Protein AF-A0A924FAF4-F1 (afdb_monomer_lite)

Foldseek 3Di:
DVVLVVQCVPFNDLQSCQLAVLFPVNVVVLVVVLVVLVVCCVVVVCVDPVNVVVNVVSVVSNVVSVVVVCCNPPNFDFDDDADVPGDDPDTGGPWDWDWDWDDDPPDIDTDDTHTDRADAPPGDPVRNVSDDWDKDWDQDPNWIKIKTFPGKAALKDKDWDFDPPFFFWFWKWKQDPNDTHIDIAGAQGWDADPNAIEHEVHDDPRHFYWYCPVVFTWTFALAKWKKAQVVVRDIDIDDNPRDIDGDDANIWIDGPRITMGRNDGTGGGDMDMHYDDCPPSVPHDMKIWMWMDIPVDIDIDMDD

Structure (mmCIF, N/CA/C/O backbone):
data_AF-A0A924FAF4-F1
#
_entry.id   AF-A0A924FAF4-F1
#
loop_
_atom_site.group_PDB
_atom_site.id
_atom_site.type_symbol
_atom_site.label_atom_id
_atom_site.label_alt_id
_atom_site.label_comp_id
_atom_site.label_asym_id
_atom_site.label_entity_id
_atom_site.label_seq_id
_atom_site.pdbx_PDB_ins_code
_atom_site.Cartn_x
_atom_site.Cartn_y
_atom_site.Cartn_z
_atom_site.occupancy
_atom_site.B_iso_or_equiv
_atom_site.auth_seq_id
_atom_site.auth_comp_id
_atom_site.auth_asym_id
_atom_site.auth_atom_id
_atom_site.pdbx_PDB_model_num
ATOM 1 N N . MET A 1 1 ? -3.904 6.546 26.033 1.00 77.44 1 MET A N 1
ATOM 2 C CA . MET A 1 1 ? -4.525 7.530 25.119 1.00 77.44 1 MET A CA 1
ATOM 3 C C . MET A 1 1 ? -3.486 8.430 24.466 1.00 77.44 1 MET A C 1
ATOM 5 O O . MET A 1 1 ? -3.345 8.305 23.265 1.00 77.44 1 MET A O 1
ATOM 9 N N . ALA A 1 2 ? -2.690 9.218 25.207 1.00 85.56 2 ALA A N 1
ATOM 10 C CA . ALA A 1 2 ? -1.663 10.095 24.610 1.00 85.56 2 ALA A CA 1
ATOM 11 C C . ALA A 1 2 ? -0.716 9.378 23.624 1.00 85.56 2 ALA A C 1
ATOM 13 O O . ALA A 1 2 ? -0.524 9.839 22.507 1.00 85.56 2 ALA A O 1
ATOM 14 N N . MET A 1 3 ? -0.203 8.198 23.994 1.00 86.88 3 MET A N 1
ATOM 15 C CA . MET A 1 3 ? 0.633 7.375 23.106 1.00 86.88 3 MET A CA 1
ATOM 16 C C . MET A 1 3 ? -0.057 7.029 21.775 1.00 86.88 3 MET A C 1
ATOM 18 O O . MET A 1 3 ? 0.598 7.021 20.742 1.00 86.88 3 MET A O 1
ATOM 22 N N . ALA A 1 4 ? -1.370 6.779 21.781 1.00 88.38 4 ALA A N 1
ATOM 23 C CA . ALA A 1 4 ? -2.107 6.443 20.566 1.00 88.38 4 ALA A CA 1
ATOM 24 C C . ALA A 1 4 ? -2.185 7.623 19.596 1.00 88.38 4 ALA A C 1
ATOM 26 O O . ALA A 1 4 ? -1.993 7.434 18.403 1.00 88.38 4 ALA A O 1
ATOM 27 N N . THR A 1 5 ? -2.363 8.835 20.123 1.00 90.88 5 THR A N 1
ATOM 28 C CA . THR A 1 5 ? -2.376 10.071 19.335 1.00 90.88 5 THR A CA 1
ATOM 29 C C . THR A 1 5 ? -1.027 10.338 18.669 1.00 90.88 5 THR A C 1
ATOM 31 O O . THR A 1 5 ? -0.993 10.708 17.501 1.00 90.88 5 THR A O 1
ATOM 34 N N . PHE A 1 6 ? 0.091 10.098 19.365 1.00 91.94 6 PHE A N 1
ATOM 35 C CA . PHE A 1 6 ? 1.420 10.202 18.748 1.00 91.94 6 PHE A CA 1
ATOM 36 C C . PHE A 1 6 ? 1.615 9.159 17.644 1.00 91.94 6 PHE A C 1
ATOM 38 O O . PHE A 1 6 ? 2.058 9.492 16.550 1.00 91.94 6 PHE A O 1
ATOM 45 N N . VAL A 1 7 ? 1.222 7.905 17.892 1.00 91.56 7 VAL A N 1
ATOM 46 C CA . VAL A 1 7 ? 1.317 6.844 16.878 1.00 91.56 7 VAL A CA 1
ATOM 47 C C . VAL A 1 7 ? 0.446 7.153 15.659 1.00 91.56 7 VAL A C 1
ATOM 49 O O . VAL A 1 7 ? 0.875 6.932 14.532 1.00 91.56 7 VAL A O 1
ATOM 52 N N . GLU A 1 8 ? -0.750 7.696 15.856 1.00 90.88 8 GLU A N 1
ATOM 53 C CA . GLU A 1 8 ? -1.618 8.138 14.766 1.00 90.88 8 GLU A CA 1
ATOM 54 C C . GLU A 1 8 ? -1.004 9.299 13.977 1.00 90.88 8 GLU A C 1
ATOM 56 O O . GLU A 1 8 ? -0.965 9.258 12.745 1.00 90.88 8 GLU A O 1
ATOM 61 N N . ASN A 1 9 ? -0.473 10.308 14.669 1.00 89.94 9 ASN A N 1
ATOM 62 C CA . ASN A 1 9 ? 0.167 11.449 14.028 1.00 89.94 9 ASN A CA 1
ATOM 63 C C . ASN A 1 9 ? 1.377 11.032 13.184 1.00 89.94 9 ASN A C 1
ATOM 65 O O . ASN A 1 9 ? 1.552 11.535 12.075 1.00 89.94 9 ASN A O 1
ATOM 69 N N . ASP A 1 10 ? 2.178 10.085 13.668 1.00 87.94 10 ASP A N 1
ATOM 70 C CA . ASP A 1 10 ? 3.431 9.700 13.022 1.00 87.94 10 ASP A CA 1
ATOM 71 C C . ASP A 1 10 ? 3.194 8.637 11.938 1.00 87.94 10 ASP A C 1
ATOM 73 O O . ASP A 1 10 ? 3.598 8.820 10.791 1.00 87.94 10 ASP A O 1
ATOM 77 N N . TYR A 1 11 ? 2.412 7.595 12.231 1.00 87.62 11 TYR A N 1
ATOM 78 C CA . TYR A 1 11 ? 2.249 6.410 11.370 1.00 87.62 11 TYR A CA 1
ATOM 79 C C . TYR A 1 11 ? 0.875 6.310 10.691 1.00 87.62 11 TYR A C 1
ATOM 81 O O . TYR A 1 11 ? 0.668 5.470 9.818 1.00 87.62 11 TYR A O 1
ATOM 89 N N . GLY A 1 12 ? -0.062 7.185 11.050 1.00 87.12 12 GLY A N 1
ATOM 90 C CA . GLY A 1 12 ? -1.405 7.239 10.480 1.00 87.12 12 GLY A CA 1
ATOM 91 C C . GLY A 1 12 ? -2.453 6.466 11.281 1.00 87.12 12 GLY A C 1
ATOM 92 O O . GLY A 1 12 ? -2.162 5.549 12.056 1.00 87.12 12 GLY A O 1
ATOM 93 N N . THR A 1 13 ? -3.712 6.831 11.048 1.00 88.12 13 THR A N 1
ATOM 94 C CA . THR A 1 13 ? -4.887 6.253 11.711 1.00 88.12 13 THR A CA 1
ATOM 95 C C . THR A 1 13 ? -4.995 4.729 11.553 1.00 88.12 13 THR A C 1
ATOM 97 O O . THR A 1 13 ? -5.252 4.068 12.563 1.00 88.12 13 THR A O 1
ATOM 100 N N . PRO A 1 14 ? -4.740 4.114 10.374 1.00 88.19 14 PRO A N 1
ATOM 101 C CA . PRO A 1 14 ? -4.810 2.654 10.239 1.00 88.19 14 PRO A CA 1
ATOM 102 C C . PRO A 1 14 ? -3.818 1.919 11.151 1.00 88.19 14 PRO A C 1
ATOM 104 O O . PRO A 1 14 ? -4.164 0.906 11.765 1.00 88.19 14 PRO A O 1
ATOM 107 N N . VAL A 1 15 ? -2.605 2.460 11.306 1.00 90.06 15 VAL A N 1
ATOM 108 C CA . VAL A 1 15 ? -1.562 1.875 12.159 1.00 90.06 15 VAL A CA 1
ATOM 109 C C . VAL A 1 15 ? -1.945 1.975 13.635 1.00 90.06 15 VAL A C 1
ATOM 111 O O . VAL A 1 15 ? -1.870 0.978 14.355 1.00 90.06 15 VAL A O 1
ATOM 114 N N . ALA A 1 16 ? -2.418 3.140 14.087 1.00 91.00 16 ALA A N 1
ATOM 115 C CA . ALA A 1 16 ? -2.879 3.322 15.465 1.00 91.00 16 ALA A CA 1
ATOM 116 C C . ALA A 1 16 ? -4.084 2.423 15.798 1.00 91.00 16 ALA A C 1
ATOM 118 O O . ALA A 1 16 ? -4.104 1.779 16.853 1.00 91.00 16 ALA A O 1
ATOM 119 N N . LYS A 1 17 ? -5.053 2.305 14.876 1.00 89.19 17 LYS A N 1
ATOM 120 C CA . LYS A 1 17 ? -6.175 1.359 14.992 1.00 89.19 17 LYS A CA 1
ATOM 121 C C . LYS A 1 17 ? -5.679 -0.071 15.169 1.00 89.19 17 LYS A C 1
ATOM 123 O O . LYS A 1 17 ? -6.089 -0.738 16.115 1.00 89.19 17 LYS A O 1
ATOM 128 N N . ALA A 1 18 ? -4.776 -0.537 14.313 1.00 89.56 18 ALA A N 1
ATOM 129 C CA . ALA A 1 18 ? -4.341 -1.928 14.338 1.00 89.56 18 ALA A CA 1
ATOM 130 C C . ALA A 1 18 ? -3.438 -2.288 15.534 1.00 89.56 18 ALA A C 1
ATOM 132 O O . ALA A 1 18 ? -3.554 -3.400 16.047 1.00 89.56 18 ALA A O 1
ATOM 133 N N . LEU A 1 19 ? -2.552 -1.381 15.969 1.00 91.69 19 LEU A N 1
ATOM 134 C CA . LEU A 1 19 ? -1.542 -1.653 17.007 1.00 91.69 19 LEU A CA 1
ATOM 135 C C . LEU A 1 19 ? -1.967 -1.274 18.430 1.00 91.69 19 LEU A C 1
ATOM 137 O O . LEU A 1 19 ? -1.309 -1.678 19.392 1.00 91.69 19 LEU A O 1
ATOM 141 N N . ILE A 1 20 ? -3.019 -0.468 18.578 1.00 91.25 20 ILE A N 1
ATOM 142 C CA . ILE A 1 20 ? -3.487 -0.004 19.885 1.00 91.25 20 ILE A CA 1
ATOM 143 C C . ILE A 1 20 ? -4.966 -0.320 20.049 1.00 91.25 20 ILE A C 1
ATOM 145 O O . ILE A 1 20 ? -5.316 -1.180 20.856 1.00 91.25 20 ILE A O 1
ATOM 149 N N . TYR A 1 21 ? -5.836 0.332 19.276 1.00 88.62 21 TYR A N 1
ATOM 150 C CA . TYR A 1 21 ? -7.276 0.277 19.533 1.00 88.62 21 TYR A CA 1
ATOM 151 C C . TYR A 1 21 ? -7.859 -1.131 19.346 1.00 88.62 21 TYR A C 1
ATOM 153 O O . TYR A 1 21 ? -8.653 -1.569 20.175 1.00 88.62 21 TYR A O 1
ATOM 161 N N . ASN A 1 22 ? -7.397 -1.883 18.344 1.00 88.69 22 ASN A N 1
ATOM 162 C CA . ASN A 1 22 ? -7.870 -3.237 18.023 1.00 88.69 22 ASN A CA 1
ATOM 163 C C . ASN A 1 22 ? -7.015 -4.357 18.640 1.00 88.69 22 ASN A C 1
ATOM 165 O O . ASN A 1 22 ? -7.176 -5.534 18.297 1.00 88.69 22 ASN A O 1
ATOM 169 N N . CYS A 1 23 ? -6.097 -4.025 19.550 1.00 90.50 23 CYS A N 1
ATOM 170 C CA . CYS A 1 23 ? -5.311 -5.026 20.258 1.00 90.50 23 CYS A CA 1
ATOM 171 C C . CYS A 1 23 ? -6.068 -5.614 21.455 1.00 90.50 23 CYS A C 1
ATOM 173 O O . CYS A 1 23 ? -6.940 -4.979 22.054 1.00 90.50 23 CYS A O 1
ATOM 175 N N . TRP A 1 24 ? -5.701 -6.844 21.820 1.00 90.56 24 TRP A N 1
ATOM 176 C CA . TRP A 1 24 ? -6.287 -7.576 22.948 1.00 90.56 24 TRP A CA 1
ATOM 177 C C . TRP A 1 24 ? -5.941 -6.934 24.300 1.00 90.56 24 TRP A C 1
ATOM 179 O O . TRP A 1 24 ? -6.749 -6.939 25.222 1.00 90.56 24 TRP A O 1
ATOM 189 N N . TRP A 1 25 ? -4.748 -6.343 24.431 1.00 91.19 25 TRP A N 1
ATOM 190 C CA . TRP A 1 25 ? -4.314 -5.724 25.686 1.00 91.19 25 TRP A CA 1
ATOM 191 C C . TRP A 1 25 ? -5.121 -4.458 25.990 1.00 91.19 25 TRP A C 1
ATOM 193 O O . TRP A 1 25 ? -5.422 -4.178 27.147 1.00 91.19 25 TRP A O 1
ATOM 203 N N . PHE A 1 26 ? -5.496 -3.698 24.958 1.00 91.12 26 PHE A N 1
ATOM 204 C CA . PHE A 1 26 ? -6.294 -2.485 25.123 1.00 91.12 26 PHE A CA 1
ATOM 205 C C . PHE A 1 26 ? -7.697 -2.840 25.607 1.00 91.12 26 PHE A C 1
ATOM 207 O O . PHE A 1 26 ? -8.231 -2.218 26.520 1.00 91.12 26 PHE A O 1
ATOM 214 N N . GLU A 1 27 ? -8.255 -3.912 25.055 1.00 91.25 27 GLU A N 1
ATOM 215 C CA . GLU A 1 27 ? -9.505 -4.495 25.522 1.00 91.25 27 GLU A CA 1
ATOM 216 C C . GLU A 1 27 ? -9.409 -5.014 26.958 1.00 91.25 27 GLU A C 1
ATOM 218 O O . GLU A 1 27 ? -10.312 -4.755 27.747 1.00 91.25 27 GLU A O 1
ATOM 223 N N . LEU A 1 28 ? -8.301 -5.656 27.338 1.00 93.56 28 LEU A N 1
ATOM 224 C CA . LEU A 1 28 ? -8.071 -6.064 28.724 1.00 93.56 28 LEU A CA 1
ATOM 225 C C . LEU A 1 28 ? -8.071 -4.857 29.676 1.00 93.56 28 LEU A C 1
ATOM 227 O O . LEU A 1 28 ? -8.690 -4.917 30.736 1.00 93.56 28 LEU A O 1
ATOM 231 N N . VAL A 1 29 ? -7.424 -3.748 29.301 1.00 93.25 29 VAL A N 1
ATOM 232 C CA . VAL A 1 29 ? -7.449 -2.503 30.090 1.00 93.25 29 VAL A CA 1
ATOM 233 C C . VAL A 1 29 ? -8.879 -1.982 30.239 1.00 93.25 29 VAL A C 1
ATOM 235 O O . VAL A 1 29 ? -9.283 -1.624 31.347 1.00 93.25 29 VAL A O 1
ATOM 238 N N . MET A 1 30 ? -9.663 -1.983 29.158 1.00 92.50 30 MET A N 1
ATOM 239 C CA . MET A 1 30 ? -11.068 -1.569 29.202 1.00 92.50 30 MET A CA 1
ATOM 240 C C . MET A 1 30 ? -11.916 -2.496 30.076 1.00 92.50 30 MET A C 1
ATOM 242 O O . MET A 1 30 ? -12.715 -2.020 30.879 1.00 92.50 30 MET A O 1
ATOM 246 N N . LEU A 1 31 ? -11.701 -3.809 29.995 1.00 94.25 31 LEU A N 1
ATOM 247 C CA . LEU A 1 31 ? -12.385 -4.789 30.832 1.00 94.25 31 LEU A CA 1
ATOM 248 C C . LEU A 1 31 ? -12.068 -4.572 32.317 1.00 94.25 31 LEU A C 1
ATOM 250 O O . LEU A 1 31 ? -12.979 -4.526 33.141 1.00 94.25 31 LEU A O 1
ATOM 254 N N . ILE A 1 32 ? -10.792 -4.378 32.666 1.00 95.81 32 ILE A N 1
ATOM 255 C CA . ILE A 1 32 ? -10.373 -4.074 34.041 1.00 95.81 32 ILE A CA 1
ATOM 256 C C . ILE A 1 32 ? -11.034 -2.781 34.532 1.00 95.81 32 ILE A C 1
ATOM 258 O O . ILE A 1 32 ? -11.497 -2.722 35.673 1.00 95.81 32 ILE A O 1
ATOM 262 N N . LEU A 1 33 ? -11.122 -1.757 33.681 1.00 94.50 33 LEU A N 1
ATOM 263 C CA . LEU A 1 33 ? -11.775 -0.493 34.013 1.00 94.50 33 LEU A CA 1
ATOM 264 C C . LEU A 1 33 ? -13.279 -0.677 34.282 1.00 94.50 33 LEU A C 1
ATOM 266 O O . LEU A 1 33 ? -13.782 -0.170 35.285 1.00 94.50 33 LEU A O 1
ATOM 270 N N . VAL A 1 34 ? -13.984 -1.455 33.453 1.00 95.06 34 VAL A N 1
ATOM 271 C CA . VAL A 1 34 ? -15.399 -1.811 33.675 1.00 95.06 34 VAL A CA 1
ATOM 272 C C . VAL A 1 34 ? -15.572 -2.559 34.996 1.00 95.06 34 VAL A C 1
ATOM 274 O O . VAL A 1 34 ? -16.437 -2.199 35.796 1.00 95.06 34 VAL A O 1
ATOM 277 N N . LEU A 1 35 ? -14.721 -3.549 35.278 1.00 95.75 35 LEU A N 1
ATOM 278 C CA . LEU A 1 35 ? -14.743 -4.278 36.549 1.00 95.75 35 LEU A CA 1
ATOM 279 C C . LEU A 1 35 ? -14.492 -3.349 37.745 1.00 95.75 35 LEU A C 1
ATOM 281 O O . LEU A 1 35 ? -15.124 -3.511 38.790 1.00 95.75 35 LEU A O 1
ATOM 285 N N . ASN A 1 36 ? -13.626 -2.344 37.594 1.00 95.00 36 ASN A N 1
ATOM 286 C CA . ASN A 1 36 ? -13.386 -1.339 38.626 1.00 95.00 36 ASN A CA 1
ATOM 287 C C . ASN A 1 36 ? -14.638 -0.488 38.883 1.00 95.00 36 ASN A C 1
ATOM 289 O O . ASN A 1 36 ? -15.027 -0.313 40.037 1.00 95.00 36 ASN A O 1
ATOM 293 N N . PHE A 1 37 ? -15.326 -0.033 37.830 1.00 94.19 37 PHE A N 1
ATOM 294 C CA . PHE A 1 37 ? -16.590 0.695 37.968 1.00 94.19 37 PHE A CA 1
ATOM 295 C C . PHE A 1 37 ? -17.666 -0.144 38.665 1.00 94.19 37 PHE A C 1
ATOM 297 O O . PHE A 1 37 ? -18.301 0.343 39.602 1.00 94.19 37 PHE A O 1
ATOM 304 N N . VAL A 1 38 ? -17.823 -1.414 38.280 1.00 95.06 38 VAL A N 1
ATOM 305 C CA . VAL A 1 38 ? -18.764 -2.342 38.930 1.00 95.06 38 VAL A CA 1
ATOM 306 C C . VAL A 1 38 ? -18.401 -2.552 40.406 1.00 95.06 38 VAL A C 1
ATOM 308 O O . VAL A 1 38 ? -19.261 -2.456 41.284 1.00 95.06 38 VAL A O 1
ATOM 311 N N . GLY A 1 39 ? -17.120 -2.773 40.708 1.00 94.62 39 GLY A N 1
ATOM 312 C CA . GLY A 1 39 ? -16.628 -2.918 42.078 1.00 94.62 39 GLY A CA 1
ATOM 313 C C . GLY A 1 39 ? -16.857 -1.667 42.932 1.00 94.62 39 GLY A C 1
ATOM 314 O O . GLY A 1 39 ? -17.282 -1.774 44.086 1.00 94.62 39 GLY A O 1
ATOM 315 N N . ASN A 1 40 ? -16.651 -0.477 42.361 1.00 94.06 40 ASN A N 1
ATOM 316 C CA . ASN A 1 40 ? -16.838 0.804 43.043 1.00 94.06 40 ASN A CA 1
ATOM 317 C C . ASN A 1 40 ? -18.298 1.057 43.427 1.00 94.06 40 ASN A C 1
ATOM 319 O O . ASN A 1 40 ? -18.546 1.578 44.518 1.00 94.06 40 ASN A O 1
ATOM 323 N N . ILE A 1 41 ? -19.264 0.618 42.608 1.00 94.31 41 ILE A N 1
ATOM 324 C CA . ILE A 1 41 ? -20.694 0.705 42.947 1.00 94.31 41 ILE A CA 1
ATOM 325 C C . ILE A 1 41 ? -20.971 0.012 44.285 1.00 94.31 41 ILE A C 1
ATOM 327 O O . ILE A 1 41 ? -21.612 0.600 45.164 1.00 94.31 41 ILE A O 1
ATOM 331 N N . LYS A 1 42 ? -20.443 -1.207 44.467 1.00 92.56 42 LYS A N 1
ATOM 332 C CA . LYS A 1 42 ? -20.603 -1.975 45.708 1.00 92.56 42 LYS A CA 1
ATOM 333 C C . LYS A 1 42 ? -19.772 -1.391 46.853 1.00 92.56 42 LYS A C 1
ATOM 335 O O . LYS A 1 42 ? -20.316 -1.158 47.931 1.00 92.56 42 LYS A O 1
ATOM 340 N N . ARG A 1 43 ? -18.479 -1.124 46.633 1.00 93.50 43 ARG A N 1
ATOM 341 C CA . ARG A 1 43 ? -17.539 -0.660 47.674 1.00 93.50 43 ARG A CA 1
ATOM 342 C C . ARG A 1 43 ? -17.968 0.662 48.310 1.00 93.50 43 ARG A C 1
ATOM 344 O O . ARG A 1 43 ? -17.891 0.801 49.526 1.00 93.50 43 ARG A O 1
ATOM 351 N N . TYR A 1 44 ? -18.436 1.614 47.503 1.00 93.50 44 TYR A N 1
ATOM 352 C CA . TYR A 1 44 ? -18.826 2.949 47.969 1.00 93.50 44 TYR A CA 1
ATOM 353 C C . TYR A 1 44 ? -20.336 3.106 48.198 1.00 93.50 44 TYR A C 1
ATOM 355 O O . TYR A 1 44 ? -20.798 4.215 48.498 1.00 93.50 44 TYR A O 1
ATOM 363 N N . GLN A 1 45 ? -21.093 2.005 48.085 1.00 90.94 45 GLN A N 1
ATOM 364 C CA . GLN A 1 45 ? -22.544 1.950 48.276 1.00 90.94 45 GLN A CA 1
ATOM 365 C C . GLN A 1 45 ? -23.262 3.044 47.470 1.00 90.94 45 GLN A C 1
ATOM 367 O O . GLN A 1 45 ? -24.033 3.844 48.005 1.00 90.94 45 GLN A O 1
ATOM 372 N N . LEU A 1 46 ? -22.964 3.119 46.169 1.00 92.00 46 LEU A N 1
ATOM 373 C CA . LEU A 1 46 ? -23.488 4.174 45.290 1.00 92.00 46 LEU A CA 1
ATOM 374 C C . LEU A 1 46 ? -25.004 4.060 45.053 1.00 92.00 46 LEU A C 1
ATOM 376 O O . LEU A 1 46 ? -25.623 5.004 44.576 1.00 92.00 46 LEU A O 1
ATOM 380 N N . THR A 1 47 ? -25.623 2.946 45.447 1.00 92.19 47 THR A N 1
ATOM 381 C CA . THR A 1 47 ? -27.076 2.718 45.389 1.00 92.19 47 THR A CA 1
ATOM 382 C C . THR A 1 47 ? -27.879 3.568 46.380 1.00 92.19 47 THR A C 1
ATOM 384 O O . THR A 1 47 ? -29.103 3.657 46.270 1.00 92.19 47 THR A O 1
ATOM 387 N N . GLN A 1 48 ? -27.221 4.230 47.337 1.00 91.50 48 GLN A N 1
ATOM 388 C CA . GLN A 1 48 ? -27.876 5.159 48.257 1.00 91.50 48 GLN A CA 1
ATOM 389 C C . GLN A 1 48 ? -28.479 6.354 47.501 1.00 91.50 48 GLN A C 1
ATOM 391 O O . GLN A 1 48 ? -27.810 6.972 46.674 1.00 91.50 48 GLN A O 1
ATOM 396 N N . ARG A 1 49 ? -29.713 6.762 47.847 1.00 89.75 49 ARG A N 1
ATOM 397 C CA . ARG A 1 49 ? -30.428 7.876 47.180 1.00 89.75 49 ARG A CA 1
ATOM 398 C C . ARG A 1 49 ? -29.615 9.171 47.078 1.00 89.75 49 ARG A C 1
ATOM 400 O O . ARG A 1 49 ? -29.652 9.841 46.056 1.00 89.75 49 ARG A O 1
ATOM 407 N N . LYS A 1 50 ? -28.822 9.488 48.106 1.00 94.44 50 LYS A N 1
ATOM 408 C CA . LYS A 1 50 ? -27.967 10.689 48.146 1.00 94.44 50 LYS A CA 1
ATOM 409 C C . LYS A 1 50 ? -26.832 10.677 47.106 1.00 94.44 50 LYS A C 1
ATOM 411 O O . LYS A 1 50 ? -26.242 11.718 46.855 1.00 94.44 50 LYS A O 1
ATOM 416 N N . LYS A 1 51 ? -26.509 9.516 46.523 1.00 93.69 51 LYS A N 1
ATOM 417 C CA . LYS A 1 51 ? -25.401 9.305 45.573 1.00 93.69 51 LYS A CA 1
ATOM 418 C C . LYS A 1 51 ? -25.876 8.918 44.170 1.00 93.69 51 LYS A C 1
ATOM 420 O O . LYS A 1 51 ? -25.059 8.526 43.342 1.00 93.69 51 LYS A O 1
ATOM 425 N N . TRP A 1 52 ? -27.169 9.061 43.880 1.00 93.75 52 TRP A N 1
ATOM 426 C CA . TRP A 1 52 ? -27.739 8.756 42.565 1.00 93.75 52 TRP A CA 1
ATOM 427 C C . TRP A 1 52 ? -27.008 9.415 41.391 1.00 93.75 52 TRP A C 1
ATOM 429 O O . TRP A 1 52 ? -26.729 8.699 40.432 1.00 93.75 52 TRP A O 1
ATOM 439 N N . PRO A 1 53 ? -26.611 10.703 41.453 1.00 94.94 53 PRO A N 1
ATOM 440 C CA . PRO A 1 53 ? -25.837 11.298 40.367 1.00 94.94 53 PRO A CA 1
ATOM 441 C C . PRO A 1 53 ? -24.545 10.520 40.068 1.00 94.94 53 PRO A C 1
ATOM 443 O O . PRO A 1 53 ? -24.259 10.212 38.916 1.00 94.94 53 PRO A O 1
ATOM 446 N N . LEU A 1 54 ? -23.803 10.108 41.105 1.00 94.38 54 LEU A N 1
ATOM 447 C CA . LEU A 1 54 ? -22.574 9.317 40.954 1.00 94.38 54 LEU A CA 1
ATOM 448 C C . LEU A 1 54 ? -22.848 7.919 40.386 1.00 94.38 54 LEU A C 1
ATOM 450 O O . LEU A 1 54 ? -22.071 7.436 39.562 1.00 94.38 54 LEU A O 1
ATOM 454 N N . LEU A 1 55 ? -23.941 7.278 40.814 1.00 95.44 55 LEU A N 1
ATOM 455 C CA . LEU A 1 55 ? -24.367 5.980 40.288 1.00 95.44 55 LEU A CA 1
ATOM 456 C C . LEU A 1 55 ? -24.680 6.061 38.792 1.00 95.44 55 LEU A C 1
ATOM 458 O O . LEU A 1 55 ? -24.214 5.216 38.033 1.00 95.44 55 LEU A O 1
ATOM 462 N N . VAL A 1 56 ? -25.423 7.089 38.371 1.00 95.94 56 VAL A N 1
ATOM 463 C CA . VAL A 1 56 ? -25.776 7.309 36.962 1.00 95.94 56 VAL A CA 1
ATOM 464 C C . VAL A 1 56 ? -24.520 7.456 36.106 1.00 95.94 56 VAL A C 1
ATOM 466 O O . VAL A 1 56 ? -24.430 6.803 35.072 1.00 95.94 56 VAL A O 1
ATOM 469 N N . PHE A 1 57 ? -23.513 8.215 36.554 1.00 94.75 57 PHE A N 1
ATOM 470 C CA . PHE A 1 57 ? -22.240 8.319 35.827 1.00 94.75 57 PHE A CA 1
ATOM 471 C C . PHE A 1 57 ? -21.530 6.968 35.673 1.00 94.75 57 PHE A C 1
ATOM 473 O O . PHE A 1 57 ? -21.062 6.644 34.585 1.00 94.75 57 PHE A O 1
ATOM 480 N N . HIS A 1 58 ? -21.475 6.153 36.730 1.00 95.06 58 HIS A N 1
ATOM 481 C CA . HIS A 1 58 ? -20.845 4.830 36.652 1.00 95.06 58 HIS A CA 1
ATOM 482 C C . HIS A 1 58 ? -21.590 3.907 35.682 1.00 95.06 58 HIS A C 1
ATOM 484 O O . HIS A 1 58 ? -20.960 3.239 34.863 1.00 95.06 58 HIS A O 1
ATOM 490 N N . LEU A 1 59 ? -22.924 3.894 35.743 1.00 95.69 59 LEU A N 1
ATOM 491 C CA . LEU A 1 59 ? -23.750 3.117 34.820 1.00 95.69 59 LEU A CA 1
ATOM 492 C C . LEU A 1 59 ? -23.593 3.602 33.376 1.00 95.69 59 LEU A C 1
ATOM 494 O O . LEU A 1 59 ? -23.476 2.772 32.480 1.00 95.69 59 LEU A O 1
ATOM 498 N N . ALA A 1 60 ? -23.514 4.916 33.149 1.00 96.38 60 ALA A N 1
ATOM 499 C CA . ALA A 1 60 ? -23.272 5.483 31.826 1.00 96.38 60 ALA A CA 1
ATOM 500 C C . ALA A 1 60 ? -21.933 5.006 31.248 1.00 96.38 60 ALA A C 1
ATOM 502 O O . ALA A 1 60 ? -21.903 4.548 30.110 1.00 96.38 60 ALA A O 1
ATOM 503 N N . PHE A 1 61 ? -20.845 5.024 32.028 1.00 94.12 61 PHE A N 1
ATOM 504 C CA . PHE A 1 61 ? -19.561 4.488 31.566 1.00 94.12 61 PHE A CA 1
ATOM 505 C C . PHE A 1 61 ? -19.649 2.999 31.225 1.00 94.12 61 PHE A C 1
ATOM 507 O O . PHE A 1 61 ? -19.181 2.600 30.163 1.00 94.12 61 PHE A O 1
ATOM 514 N N . ILE A 1 62 ? -20.291 2.187 32.072 1.00 95.56 62 ILE A N 1
ATOM 515 C CA . ILE A 1 62 ? -20.487 0.754 31.800 1.00 95.56 62 ILE A CA 1
ATOM 516 C C . ILE A 1 62 ? -21.260 0.551 30.487 1.00 95.56 62 ILE A C 1
ATOM 518 O O . ILE A 1 62 ? -20.832 -0.240 29.649 1.00 95.56 62 ILE A O 1
ATOM 522 N N . ILE A 1 63 ? -22.352 1.291 30.273 1.00 96.25 63 ILE A N 1
ATOM 523 C CA . ILE A 1 63 ? -23.150 1.227 29.039 1.00 96.25 63 ILE A CA 1
ATOM 524 C C . ILE A 1 63 ? -22.316 1.646 27.822 1.00 96.25 63 ILE A C 1
ATOM 526 O O . ILE A 1 63 ? -22.351 0.960 26.804 1.00 96.25 63 ILE A O 1
ATOM 530 N N . ILE A 1 64 ? -21.530 2.723 27.926 1.00 95.06 64 ILE A N 1
ATOM 531 C CA . ILE A 1 64 ? -20.639 3.186 26.851 1.00 95.06 64 ILE A CA 1
ATOM 532 C C . ILE A 1 64 ? -19.617 2.101 26.485 1.00 95.06 64 ILE A C 1
ATOM 534 O O . ILE A 1 64 ? -19.407 1.841 25.302 1.00 95.06 64 ILE A O 1
ATOM 538 N N . PHE A 1 65 ? -19.014 1.424 27.469 1.00 93.38 65 PHE A N 1
ATOM 539 C CA . PHE A 1 65 ? -18.069 0.335 27.199 1.00 93.38 65 PHE A CA 1
ATOM 540 C C . PHE A 1 65 ? -18.733 -0.877 26.548 1.00 93.38 65 PHE A C 1
ATOM 542 O O . PHE A 1 65 ? -18.159 -1.449 25.624 1.00 93.38 65 PHE A O 1
ATOM 549 N N . ILE A 1 66 ? -19.940 -1.251 26.983 1.00 93.38 66 ILE A N 1
ATOM 550 C CA . ILE A 1 66 ? -20.710 -2.329 26.346 1.00 93.38 66 ILE A CA 1
ATOM 551 C C . ILE A 1 66 ? -21.045 -1.954 24.896 1.00 93.38 66 ILE A C 1
ATOM 553 O O . ILE A 1 66 ? -20.857 -2.771 23.998 1.00 93.38 66 ILE A O 1
ATOM 557 N N . GLY A 1 67 ? -21.466 -0.711 24.647 1.00 93.94 67 GLY A N 1
ATOM 558 C CA . GLY A 1 67 ? -21.694 -0.201 23.294 1.00 93.94 67 GLY A CA 1
ATOM 559 C C . GLY A 1 67 ? -20.439 -0.293 22.423 1.00 93.94 67 GLY A C 1
ATOM 560 O O . GLY A 1 67 ? -20.499 -0.832 21.322 1.00 93.94 67 GLY A O 1
ATOM 561 N N . GLY A 1 68 ? -19.287 0.140 22.946 1.00 91.62 68 GLY A N 1
ATOM 562 C CA . GLY A 1 68 ? -17.994 0.036 22.261 1.00 91.62 68 GLY A CA 1
ATOM 563 C C . GLY A 1 68 ? -17.535 -1.404 21.999 1.00 91.62 68 GLY A C 1
ATOM 564 O O . GLY A 1 68 ? -16.877 -1.678 20.997 1.00 91.62 68 GLY A O 1
ATOM 565 N N . TYR A 1 69 ? -17.889 -2.346 22.876 1.00 91.31 69 TYR A N 1
ATOM 566 C CA . TYR A 1 69 ? -17.638 -3.769 22.650 1.00 91.31 69 TYR A CA 1
ATOM 567 C C . TYR A 1 69 ? -18.474 -4.299 21.477 1.00 91.31 69 TYR A C 1
ATOM 569 O O . TYR A 1 69 ? -17.940 -4.959 20.587 1.00 91.31 69 TYR A O 1
ATOM 577 N N . ILE A 1 70 ? -19.767 -3.962 21.433 1.00 92.50 70 ILE A N 1
ATOM 578 C CA . ILE A 1 70 ? -20.664 -4.374 20.344 1.00 92.50 70 ILE A CA 1
ATOM 579 C C . ILE A 1 70 ? -20.178 -3.812 19.003 1.00 92.50 70 ILE A C 1
ATOM 581 O O . ILE A 1 70 ? -20.045 -4.574 18.044 1.00 92.50 70 ILE A O 1
ATOM 585 N N . THR A 1 71 ? -19.850 -2.518 18.933 1.00 90.94 71 THR A N 1
ATOM 586 C CA . THR A 1 71 ? -19.379 -1.897 17.684 1.00 90.94 71 THR A CA 1
ATOM 587 C C . THR A 1 71 ? -18.075 -2.508 17.175 1.00 90.94 71 THR A C 1
ATOM 589 O O . THR A 1 71 ? -17.880 -2.627 15.971 1.00 90.94 71 THR A O 1
ATOM 592 N N . ARG A 1 72 ? -17.191 -2.960 18.068 1.00 86.88 72 ARG A N 1
ATOM 593 C CA . ARG A 1 72 ? -15.922 -3.594 17.687 1.00 86.88 72 ARG A CA 1
ATOM 594 C C . ARG A 1 72 ? -16.085 -4.995 17.095 1.00 86.88 72 ARG A C 1
ATOM 596 O O . ARG A 1 72 ? -15.318 -5.359 16.205 1.00 86.88 72 ARG A O 1
ATOM 603 N N . TYR A 1 73 ? -17.003 -5.797 17.632 1.00 88.44 73 TYR A N 1
ATOM 604 C CA . TYR A 1 73 ? -17.099 -7.225 17.305 1.00 88.44 73 TYR A CA 1
ATOM 605 C C . TYR A 1 73 ? -18.210 -7.579 16.326 1.00 88.44 73 TYR A C 1
ATOM 607 O O . TYR A 1 73 ? -18.089 -8.573 15.614 1.00 88.44 73 TYR A O 1
ATOM 615 N N . VAL A 1 74 ? -19.289 -6.800 16.312 1.00 90.38 74 VAL A N 1
ATOM 616 C CA . VAL A 1 74 ? -20.498 -7.116 15.540 1.00 90.38 74 VAL A CA 1
ATOM 617 C C . VAL A 1 74 ? -20.703 -6.133 14.391 1.00 90.38 74 VAL A C 1
ATOM 619 O O . VAL A 1 74 ? -21.282 -6.499 13.372 1.00 90.38 74 VAL A O 1
ATOM 622 N N . SER A 1 75 ? -20.236 -4.891 14.526 1.00 87.94 75 SER A N 1
ATOM 623 C CA . SER A 1 75 ? -20.401 -3.874 13.486 1.00 87.94 75 SER A CA 1
ATOM 624 C C . SER A 1 75 ? -19.264 -3.881 12.460 1.00 87.94 75 SER A C 1
ATOM 626 O O . SER A 1 75 ? -18.232 -4.533 12.621 1.00 87.94 75 SER A O 1
ATOM 628 N N . PHE A 1 76 ? -19.471 -3.125 11.385 1.00 87.69 76 PHE A N 1
ATOM 629 C CA . PHE A 1 76 ? -18.462 -2.810 10.383 1.00 87.69 76 PHE A CA 1
ATOM 630 C C . PHE A 1 76 ? -18.337 -1.291 10.245 1.00 87.69 76 PHE A C 1
ATOM 632 O O . PHE A 1 76 ? -19.276 -0.548 10.530 1.00 87.69 76 PHE A O 1
ATOM 639 N N . GLU A 1 77 ? -17.159 -0.844 9.822 1.00 87.75 77 GLU A N 1
ATOM 640 C CA . GLU A 1 77 ? -16.864 0.562 9.550 1.00 87.75 77 GLU A CA 1
ATOM 641 C C . GLU A 1 77 ? -16.792 0.788 8.035 1.00 87.75 77 GLU A C 1
ATOM 643 O O . GLU A 1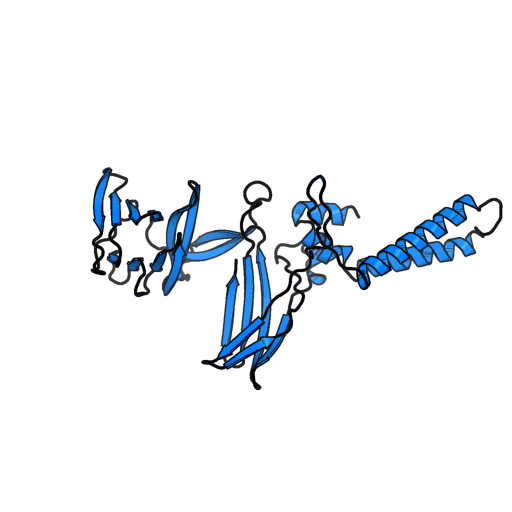 77 ? -16.442 -0.118 7.262 1.00 87.75 77 GLU A O 1
ATOM 648 N N . GLY A 1 78 ? -17.138 1.998 7.617 1.00 89.94 78 GLY A N 1
ATOM 649 C CA . GLY A 1 78 ? -17.124 2.404 6.225 1.00 89.94 78 GLY A CA 1
ATOM 650 C C . GLY A 1 78 ? -17.480 3.871 6.050 1.00 89.94 78 GLY A C 1
ATOM 651 O O . GLY A 1 78 ? -17.909 4.549 6.988 1.00 89.94 78 GLY A O 1
ATOM 652 N N . SER A 1 79 ? -17.340 4.342 4.820 1.00 90.50 79 SER A N 1
ATOM 653 C CA . SER A 1 79 ? -17.713 5.682 4.397 1.00 90.50 79 SER A CA 1
ATOM 654 C C . SER A 1 79 ? -18.924 5.638 3.467 1.00 90.50 79 SER A C 1
ATOM 656 O O . SER A 1 79 ? -19.060 4.766 2.609 1.00 90.50 79 SER A O 1
ATOM 658 N N . MET A 1 80 ? -19.827 6.597 3.655 1.00 91.94 80 MET A N 1
ATOM 659 C CA . MET A 1 80 ? -20.977 6.823 2.786 1.00 91.94 80 MET A CA 1
ATOM 660 C C . MET A 1 80 ? -20.850 8.224 2.202 1.00 91.94 80 MET A C 1
ATOM 662 O O . MET A 1 80 ? -20.850 9.209 2.940 1.00 91.94 80 MET A O 1
ATOM 666 N N . HIS A 1 81 ? -20.727 8.320 0.881 1.00 90.25 81 HIS A N 1
ATOM 667 C CA . HIS A 1 81 ? -20.767 9.604 0.195 1.00 90.25 81 HIS A CA 1
ATOM 668 C C . HIS A 1 81 ? -22.221 9.943 -0.146 1.00 90.25 81 HIS A C 1
ATOM 670 O O . HIS A 1 81 ? -22.884 9.177 -0.841 1.00 90.25 81 HIS A O 1
ATOM 676 N N . ILE A 1 82 ? -22.711 11.080 0.351 1.00 92.19 82 ILE A N 1
ATOM 677 C CA . ILE A 1 82 ? -24.070 11.574 0.098 1.00 92.19 82 ILE A CA 1
ATOM 678 C C . ILE A 1 82 ? -23.950 12.970 -0.507 1.00 92.19 82 ILE A C 1
ATOM 680 O O . ILE A 1 82 ? -23.279 13.833 0.060 1.00 92.19 82 ILE A O 1
ATOM 684 N N . ARG A 1 83 ? -24.585 13.188 -1.660 1.00 91.88 83 ARG A N 1
ATOM 685 C CA . ARG A 1 83 ? -24.661 14.511 -2.289 1.00 91.88 83 ARG A CA 1
ATOM 686 C C . ARG A 1 83 ? -25.804 15.324 -1.689 1.00 91.88 83 ARG A C 1
ATOM 688 O O . ARG A 1 83 ? -26.776 14.772 -1.180 1.00 91.88 83 ARG A O 1
ATOM 695 N N . GLU A 1 84 ? -25.693 16.646 -1.757 1.00 92.69 84 GLU A N 1
ATOM 696 C CA . GLU A 1 84 ? -26.743 17.538 -1.266 1.00 92.69 84 GLU A CA 1
ATOM 697 C C . GLU A 1 84 ? -28.072 17.277 -1.991 1.00 92.69 84 GLU A C 1
ATOM 699 O O . GLU A 1 84 ? -28.132 17.272 -3.218 1.00 92.69 84 GLU A O 1
ATOM 704 N N . GLY A 1 85 ? -29.138 17.047 -1.220 1.00 93.88 85 GLY A N 1
ATOM 705 C CA . GLY A 1 85 ? -30.470 16.732 -1.745 1.00 93.88 85 GLY A CA 1
ATOM 706 C C . GLY A 1 85 ? -30.690 15.266 -2.138 1.00 93.88 85 GLY A C 1
ATOM 707 O O . GLY A 1 85 ? -31.813 14.912 -2.490 1.00 93.88 85 GLY A O 1
ATOM 708 N N . GLU A 1 86 ? -29.669 14.409 -2.044 1.00 94.25 86 GLU A N 1
ATOM 709 C CA . GLU A 1 86 ? -29.764 12.978 -2.351 1.00 94.25 86 GLU A CA 1
ATOM 710 C C . GLU A 1 86 ? -29.785 12.111 -1.079 1.00 94.25 86 GLU A C 1
ATOM 712 O O . GLU A 1 86 ? -29.399 12.536 0.012 1.00 94.25 86 GLU A O 1
ATOM 717 N N . ALA A 1 87 ? -30.232 10.862 -1.230 1.00 92.75 87 ALA A N 1
ATOM 718 C CA . ALA A 1 87 ? -30.130 9.813 -0.220 1.00 92.75 87 ALA A CA 1
ATOM 719 C C . ALA A 1 87 ? -29.333 8.632 -0.794 1.00 92.75 87 ALA A C 1
ATOM 721 O O . ALA A 1 87 ? -29.438 8.339 -1.984 1.00 92.75 87 ALA A O 1
ATOM 722 N N . SER A 1 88 ? -28.560 7.944 0.049 1.00 91.69 88 SER A N 1
ATOM 723 C CA . SER A 1 88 ? -27.801 6.743 -0.321 1.00 91.69 88 SER A CA 1
ATOM 724 C C . SER A 1 88 ? -28.092 5.609 0.660 1.00 91.69 88 SER A C 1
ATOM 726 O O . SER A 1 88 ? -28.242 5.845 1.860 1.00 91.69 88 SER A O 1
ATOM 728 N N . SER A 1 89 ? -28.164 4.382 0.146 1.00 92.31 89 SER A N 1
ATOM 729 C CA . SER A 1 89 ? -28.235 3.146 0.935 1.00 92.31 89 SER A CA 1
ATOM 730 C C . SER A 1 89 ? -26.931 2.345 0.910 1.00 92.31 89 SER A C 1
ATOM 732 O O . SER A 1 89 ? -26.872 1.277 1.516 1.00 92.31 89 SER A O 1
ATOM 734 N N . ASP A 1 90 ? -25.895 2.856 0.240 1.00 91.31 90 ASP A N 1
ATOM 735 C CA . ASP A 1 90 ? -24.666 2.114 -0.032 1.00 91.31 90 ASP A CA 1
ATOM 736 C C . ASP A 1 90 ? -23.494 2.674 0.779 1.00 91.31 90 ASP A C 1
ATOM 738 O O . ASP A 1 90 ? -23.267 3.884 0.841 1.00 91.31 90 ASP A O 1
ATOM 742 N N . VAL A 1 91 ? -22.728 1.772 1.397 1.00 91.94 91 VAL A N 1
ATOM 743 C CA . VAL A 1 91 ? -21.543 2.090 2.205 1.00 91.94 91 VAL A CA 1
ATOM 744 C C . VAL A 1 91 ? -20.328 1.395 1.609 1.00 91.94 91 VAL A C 1
ATOM 746 O O . VAL A 1 91 ? -20.358 0.194 1.342 1.00 91.94 91 VAL A O 1
ATOM 749 N N . ILE A 1 92 ? -19.231 2.134 1.465 1.00 90.38 92 ILE A N 1
ATOM 750 C CA . ILE A 1 92 ? -17.924 1.580 1.115 1.00 90.38 92 ILE A CA 1
ATOM 751 C C . ILE A 1 92 ? -17.228 1.191 2.415 1.00 90.38 92 ILE A C 1
ATOM 753 O O . ILE A 1 92 ? -16.985 2.046 3.262 1.00 90.38 92 ILE A O 1
ATOM 757 N N . SER A 1 93 ? -16.917 -0.093 2.596 1.00 89.19 93 SER A N 1
ATOM 758 C CA . SER A 1 93 ? -16.229 -0.545 3.808 1.00 89.19 93 SER A CA 1
ATOM 759 C C . SER A 1 93 ? -14.786 -0.042 3.863 1.00 89.19 93 SER A C 1
ATOM 761 O O . SER A 1 93 ? -14.076 -0.056 2.861 1.00 89.19 93 SER A O 1
ATOM 763 N N . ASP A 1 94 ? -14.332 0.304 5.067 1.00 86.00 94 ASP A N 1
ATOM 764 C CA . ASP A 1 94 ? -12.934 0.665 5.332 1.00 86.00 94 ASP A CA 1
ATOM 765 C C . ASP A 1 94 ? -12.009 -0.568 5.395 1.00 86.00 94 ASP A C 1
ATOM 767 O O . ASP A 1 94 ? -10.789 -0.446 5.529 1.00 86.00 94 ASP A O 1
ATOM 771 N N . ALA A 1 95 ? -12.569 -1.782 5.369 1.00 87.00 95 ALA A N 1
ATOM 772 C CA . ALA A 1 95 ? -11.793 -3.011 5.427 1.00 87.00 95 ALA A CA 1
ATOM 773 C C . ALA A 1 95 ? -11.158 -3.340 4.068 1.00 87.00 95 ALA A C 1
ATOM 775 O O . ALA A 1 95 ? -11.820 -3.373 3.036 1.00 87.00 95 ALA A O 1
ATOM 776 N N . THR A 1 96 ? -9.867 -3.663 4.091 1.00 89.12 96 THR A N 1
ATOM 777 C CA . THR A 1 96 ? -9.137 -4.153 2.919 1.00 89.12 96 THR A CA 1
ATOM 778 C C . THR A 1 96 ? -9.276 -5.668 2.805 1.00 89.12 96 THR A C 1
ATOM 780 O O . THR A 1 96 ? -9.188 -6.377 3.810 1.00 89.12 96 THR A O 1
ATOM 783 N N . PHE A 1 97 ? -9.446 -6.173 1.584 1.00 90.25 97 PHE A N 1
ATOM 784 C CA . PHE A 1 97 ? -9.542 -7.603 1.290 1.00 90.25 97 PHE A CA 1
ATOM 785 C C . PHE A 1 97 ? -8.585 -7.981 0.163 1.00 90.25 97 PHE A C 1
ATOM 787 O O . PHE A 1 97 ? -8.414 -7.217 -0.787 1.00 90.25 97 PHE A O 1
ATOM 794 N N . PHE A 1 98 ? -7.988 -9.169 0.253 1.00 90.75 98 PHE A N 1
ATOM 795 C CA . PHE A 1 98 ? -7.338 -9.792 -0.894 1.00 90.75 98 PHE A CA 1
ATOM 796 C C . PHE A 1 98 ? -8.335 -10.672 -1.630 1.00 90.75 98 PHE A C 1
ATOM 798 O O . PHE A 1 98 ? -8.915 -11.579 -1.034 1.00 90.75 98 PHE A O 1
ATOM 805 N N . LYS A 1 99 ? -8.469 -10.420 -2.932 1.00 91.88 99 LYS A N 1
ATOM 806 C CA . LYS A 1 99 ? -9.153 -11.310 -3.869 1.00 91.88 99 LYS A CA 1
ATOM 807 C C . LYS A 1 99 ? -8.102 -12.179 -4.535 1.00 91.88 99 LYS A C 1
ATOM 809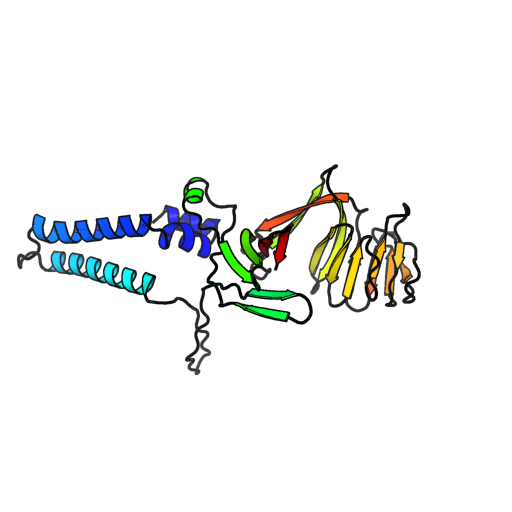 O O . LYS A 1 99 ? -7.215 -11.650 -5.204 1.00 91.88 99 LYS A O 1
ATOM 814 N N . VAL A 1 100 ? -8.169 -13.488 -4.326 1.00 92.06 100 VAL A N 1
ATOM 815 C CA . VAL A 1 100 ? -7.142 -14.414 -4.813 1.00 92.06 100 VAL A CA 1
ATOM 816 C C . VAL A 1 100 ? -7.730 -15.340 -5.863 1.00 92.06 100 VAL A C 1
ATOM 818 O O . VAL A 1 100 ? -8.752 -15.990 -5.651 1.00 92.06 100 VAL A O 1
ATOM 821 N N . GLN A 1 101 ? -7.051 -15.407 -7.004 1.00 92.56 101 GLN A N 1
ATOM 822 C CA . GLN A 1 101 ? -7.331 -16.353 -8.074 1.00 92.56 101 GLN A CA 1
ATOM 823 C C . GLN A 1 101 ? -6.018 -17.021 -8.467 1.00 92.56 101 GLN A C 1
ATOM 825 O O . GLN A 1 101 ? -5.012 -16.342 -8.674 1.00 92.56 101 GLN A O 1
ATOM 830 N N . ILE A 1 102 ? -6.019 -18.349 -8.537 1.00 92.50 102 ILE A N 1
ATOM 831 C CA . ILE A 1 102 ? -4.849 -19.141 -8.919 1.00 92.50 102 ILE A CA 1
ATOM 832 C C . ILE A 1 102 ? -5.183 -19.853 -10.225 1.00 92.50 102 ILE A C 1
ATOM 834 O O . ILE A 1 102 ? -6.219 -20.512 -10.327 1.00 92.50 102 ILE A O 1
ATOM 838 N N . ALA A 1 103 ? -4.305 -19.708 -11.217 1.00 91.25 103 ALA A N 1
ATOM 839 C CA . ALA A 1 103 ? -4.475 -20.281 -12.544 1.00 91.25 103 ALA A CA 1
ATOM 840 C C . ALA A 1 103 ? -3.248 -21.101 -12.967 1.00 91.25 103 ALA A C 1
ATOM 842 O O . ALA A 1 103 ? -2.111 -20.694 -12.718 1.00 91.25 103 ALA A O 1
ATOM 843 N N . LYS A 1 104 ? -3.477 -22.235 -13.637 1.00 88.81 104 LYS A N 1
ATOM 844 C CA . LYS A 1 104 ? -2.437 -23.087 -14.239 1.00 88.81 104 LYS A CA 1
ATOM 845 C C . LYS A 1 104 ? -2.930 -23.572 -15.605 1.00 88.81 104 LYS A C 1
ATOM 847 O O . LYS A 1 104 ? -3.690 -24.529 -15.694 1.00 88.81 104 LYS A O 1
ATOM 852 N N . GLY A 1 105 ? -2.516 -22.894 -16.676 1.00 87.00 105 GLY A N 1
ATOM 853 C CA . GLY A 1 105 ? -3.070 -23.129 -18.017 1.00 87.00 105 GLY A CA 1
ATOM 854 C C . GLY A 1 105 ? -4.500 -22.589 -18.127 1.00 87.00 105 GLY A C 1
ATOM 855 O O . GLY A 1 105 ? -4.729 -21.428 -17.805 1.00 87.00 105 GLY A O 1
ATOM 856 N N . GLU A 1 106 ? -5.448 -23.423 -18.560 1.00 87.62 106 GLU A N 1
ATOM 857 C CA . GLU A 1 106 ? -6.878 -23.065 -18.652 1.00 87.62 106 GLU A CA 1
ATOM 858 C C . GLU A 1 106 ? -7.634 -23.215 -17.318 1.00 87.62 106 GLU A C 1
ATOM 860 O O . GLU A 1 106 ? -8.742 -22.706 -17.162 1.00 87.62 106 GLU A O 1
ATOM 865 N N . ASP A 1 107 ? -7.039 -23.893 -16.334 1.00 89.38 107 ASP A N 1
ATOM 866 C CA . ASP A 1 107 ? -7.663 -24.132 -15.037 1.00 89.38 107 ASP A CA 1
ATOM 867 C C . ASP A 1 107 ? -7.522 -22.920 -14.112 1.00 89.38 107 ASP A C 1
ATOM 869 O O . ASP A 1 107 ? -6.416 -22.609 -13.660 1.00 89.38 107 ASP A O 1
ATOM 873 N N . VAL A 1 108 ? -8.643 -22.301 -13.738 1.00 91.75 108 VAL A N 1
ATOM 874 C CA . VAL A 1 108 ? -8.697 -21.169 -12.799 1.00 91.75 108 VAL A CA 1
ATOM 875 C C . VAL A 1 108 ? -9.549 -21.532 -11.585 1.00 91.75 108 VAL A C 1
ATOM 877 O O . VAL A 1 108 ? -10.680 -21.990 -11.728 1.00 91.75 108 VAL A O 1
ATOM 880 N N . LEU A 1 109 ? -9.022 -21.297 -10.383 1.00 92.81 109 LEU A N 1
ATOM 881 C CA . LEU A 1 109 ? -9.769 -21.394 -9.128 1.00 92.81 109 LEU A CA 1
ATOM 882 C C . LEU A 1 109 ? -9.738 -20.047 -8.406 1.00 92.81 109 LEU A C 1
ATOM 884 O O . LEU A 1 109 ? -8.666 -19.499 -8.136 1.00 92.81 109 LEU A O 1
ATOM 888 N N . ALA A 1 110 ? -10.925 -19.524 -8.103 1.00 93.06 110 ALA A N 1
ATOM 889 C CA . ALA A 1 110 ? -11.115 -18.336 -7.281 1.00 93.06 110 ALA A CA 1
ATOM 890 C C . ALA A 1 110 ? -11.387 -18.742 -5.830 1.00 93.06 110 ALA A C 1
ATOM 892 O O . ALA A 1 110 ? -12.078 -19.731 -5.582 1.00 93.06 110 ALA A O 1
ATOM 893 N N . TYR A 1 111 ? -10.851 -17.970 -4.892 1.00 92.75 111 TYR A N 1
ATOM 894 C CA . TYR A 1 111 ? -11.016 -18.185 -3.457 1.00 92.75 111 TYR A CA 1
ATOM 895 C C . TYR A 1 111 ? -11.783 -17.027 -2.827 1.00 92.75 111 TYR A C 1
ATOM 897 O O . TYR A 1 111 ? -11.854 -15.937 -3.399 1.00 92.75 111 TYR A O 1
ATOM 905 N N . ASP A 1 112 ? -12.333 -17.274 -1.639 1.00 90.88 112 ASP A N 1
ATOM 906 C CA . ASP A 1 112 ? -13.069 -16.268 -0.880 1.00 90.88 112 ASP A CA 1
ATOM 907 C C . ASP A 1 112 ? -12.189 -15.068 -0.511 1.00 90.88 112 ASP A C 1
ATOM 909 O O . ASP A 1 112 ? -10.993 -15.196 -0.231 1.00 90.88 112 ASP A O 1
ATOM 913 N N . ASP A 1 113 ? -12.818 -13.895 -0.464 1.00 90.06 113 ASP A N 1
ATOM 914 C CA . ASP A 1 113 ? -12.167 -12.642 -0.103 1.00 90.06 113 ASP A CA 1
ATOM 915 C C . ASP A 1 113 ? -11.709 -12.684 1.362 1.00 90.06 113 ASP A C 1
ATOM 917 O O . ASP A 1 113 ? -12.513 -12.759 2.297 1.00 90.06 113 ASP A O 1
ATOM 921 N N . VAL A 1 114 ? -10.398 -12.582 1.586 1.00 90.06 114 VAL A N 1
ATOM 922 C CA . VAL A 1 114 ? -9.830 -12.626 2.939 1.00 90.06 114 VAL A CA 1
ATOM 923 C C . VAL A 1 114 ? -9.480 -11.220 3.398 1.00 90.06 114 VAL A C 1
ATOM 925 O O . VAL A 1 114 ? -8.720 -10.501 2.745 1.00 90.06 114 VAL A O 1
ATOM 928 N N . ARG A 1 115 ? -10.002 -10.825 4.564 1.00 88.25 115 ARG A N 1
ATOM 929 C CA . ARG A 1 115 ? -9.698 -9.523 5.166 1.00 88.25 115 ARG A CA 1
ATOM 930 C C . ARG A 1 115 ? -8.206 -9.408 5.474 1.00 88.25 115 ARG A C 1
ATOM 932 O O . ARG A 1 115 ? -7.652 -10.207 6.229 1.00 88.25 115 ARG A O 1
ATOM 939 N N . ALA A 1 116 ? -7.584 -8.358 4.957 1.00 88.44 116 ALA A N 1
ATOM 940 C CA . ALA A 1 116 ? -6.179 -8.052 5.140 1.00 88.44 116 ALA A CA 1
ATOM 941 C C . ALA A 1 116 ? -5.992 -6.841 6.054 1.00 88.44 116 ALA A C 1
ATOM 943 O O . ALA A 1 116 ? -6.696 -5.839 5.957 1.00 88.44 116 ALA A O 1
ATOM 944 N N . ILE A 1 117 ? -5.004 -6.928 6.942 1.00 86.88 117 ILE A N 1
ATOM 945 C CA . ILE A 1 117 ? -4.507 -5.780 7.699 1.00 86.88 117 ILE A CA 1
ATOM 946 C C . ILE A 1 117 ? -3.128 -5.463 7.134 1.00 86.88 117 ILE A C 1
ATOM 948 O O . ILE A 1 117 ? -2.176 -6.220 7.342 1.00 86.88 117 ILE A O 1
ATOM 952 N N . LEU A 1 118 ? -3.038 -4.362 6.394 1.00 89.88 118 LEU A N 1
ATOM 953 C CA . LEU A 1 118 ? -1.799 -3.909 5.776 1.00 89.88 118 LEU A CA 1
ATOM 954 C C . LEU A 1 118 ? -1.079 -2.968 6.741 1.00 89.88 118 LEU A C 1
ATOM 956 O O . LEU A 1 118 ? -1.584 -1.905 7.096 1.00 89.88 118 LEU A O 1
ATOM 960 N N . LEU A 1 119 ? 0.091 -3.397 7.216 1.00 89.62 119 LEU A N 1
ATOM 961 C CA . LEU A 1 119 ? 0.904 -2.641 8.164 1.00 89.62 119 LEU A CA 1
ATOM 962 C C . LEU A 1 119 ? 2.350 -2.588 7.707 1.00 89.62 119 LEU A C 1
ATOM 964 O O . LEU A 1 119 ? 2.987 -3.625 7.489 1.00 89.62 119 LEU A O 1
ATOM 968 N N . SER A 1 120 ? 2.868 -1.366 7.667 1.00 88.62 120 SER A N 1
ATOM 969 C CA . SER A 1 120 ? 4.278 -1.088 7.436 1.00 88.62 120 SER A CA 1
ATOM 970 C C . SER A 1 120 ? 5.159 -1.756 8.493 1.00 88.62 120 SER A C 1
ATOM 972 O O . SER A 1 120 ? 4.773 -1.924 9.655 1.00 88.62 120 SER A O 1
ATOM 974 N N . ASN A 1 121 ? 6.370 -2.145 8.102 1.00 88.62 121 ASN A N 1
ATOM 975 C CA . ASN A 1 121 ? 7.409 -2.576 9.039 1.00 88.62 121 ASN A CA 1
ATOM 976 C C . ASN A 1 121 ? 8.030 -1.408 9.819 1.00 88.62 121 ASN A C 1
ATOM 978 O O . ASN A 1 121 ? 8.664 -1.621 10.861 1.00 88.62 121 ASN A O 1
ATOM 982 N N . ARG A 1 122 ? 7.836 -0.175 9.341 1.00 89.62 122 ARG A N 1
ATOM 983 C CA . ARG A 1 122 ? 8.290 1.063 9.979 1.00 89.62 122 ARG A CA 1
ATOM 984 C C . ARG A 1 122 ? 7.270 1.487 11.030 1.00 89.62 122 ARG A C 1
ATOM 986 O O . ARG A 1 122 ? 6.554 2.454 10.851 1.00 89.62 122 ARG A O 1
ATOM 993 N N . ILE A 1 123 ? 7.185 0.730 12.117 1.00 89.75 123 ILE A N 1
ATOM 994 C CA . ILE A 1 123 ? 6.329 1.030 13.274 1.00 89.75 123 ILE A CA 1
ATOM 995 C C . ILE A 1 123 ? 7.184 1.144 14.541 1.00 89.75 123 ILE A C 1
ATOM 997 O O . ILE A 1 123 ? 8.305 0.613 14.564 1.00 89.75 123 ILE A O 1
ATOM 1001 N N . PRO A 1 124 ? 6.684 1.789 15.614 1.00 87.31 124 PRO A N 1
ATOM 1002 C CA . PRO A 1 124 ? 7.444 1.926 16.847 1.00 87.31 124 PRO A CA 1
ATOM 1003 C C . PRO A 1 124 ? 7.902 0.569 17.379 1.00 87.31 124 PRO A C 1
ATOM 1005 O O . PRO A 1 124 ? 7.118 -0.380 17.452 1.00 87.31 124 PRO A O 1
ATOM 1008 N N . SER A 1 125 ? 9.173 0.474 17.777 1.00 88.31 125 SER A N 1
ATOM 1009 C CA . SER A 1 125 ? 9.792 -0.784 18.220 1.00 88.31 125 SER A CA 1
ATOM 1010 C C . SER A 1 125 ? 9.017 -1.462 19.354 1.00 88.31 125 SER A C 1
ATOM 1012 O O . SER A 1 125 ? 8.839 -2.677 19.323 1.00 88.31 125 SER A O 1
ATOM 1014 N N . TYR A 1 126 ? 8.479 -0.679 20.292 1.00 87.94 126 TYR A N 1
ATOM 1015 C CA . TYR A 1 126 ? 7.683 -1.160 21.424 1.00 87.94 126 TYR A CA 1
ATOM 1016 C C . TYR A 1 126 ? 6.304 -1.730 21.035 1.00 87.94 126 TYR A C 1
ATOM 1018 O O . TYR A 1 126 ? 5.701 -2.435 21.839 1.00 87.94 126 TYR A O 1
ATOM 1026 N N . LEU A 1 127 ? 5.809 -1.474 19.814 1.00 89.12 127 LEU A N 1
ATOM 1027 C CA . LEU A 1 127 ? 4.552 -2.043 19.299 1.00 89.12 127 LEU A CA 1
ATOM 1028 C C . LEU A 1 127 ? 4.758 -3.190 18.306 1.00 89.12 127 LEU A C 1
ATOM 1030 O O . LEU A 1 127 ? 3.781 -3.825 17.910 1.00 89.12 127 LEU A O 1
ATOM 1034 N N . LYS A 1 128 ? 6.003 -3.507 17.922 1.00 88.12 128 LYS A N 1
ATOM 1035 C CA . LYS A 1 128 ? 6.285 -4.560 16.930 1.00 88.12 128 LYS A CA 1
ATOM 1036 C C . LYS A 1 128 ? 5.729 -5.926 17.327 1.00 88.12 128 LYS A C 1
ATOM 1038 O O . LYS A 1 128 ? 5.234 -6.640 16.463 1.00 88.12 128 LYS A O 1
ATOM 1043 N N . ALA A 1 129 ? 5.744 -6.261 18.617 1.00 87.25 129 ALA A N 1
ATOM 1044 C CA . ALA A 1 129 ? 5.195 -7.521 19.126 1.00 87.25 129 ALA A CA 1
ATOM 1045 C C . ALA A 1 129 ? 3.672 -7.654 18.926 1.00 87.25 129 ALA A C 1
ATOM 1047 O O . ALA A 1 129 ? 3.146 -8.762 18.902 1.00 87.25 129 ALA A O 1
ATOM 1048 N N . PHE A 1 130 ? 2.960 -6.536 18.761 1.00 87.12 130 PHE A N 1
ATOM 1049 C CA . PHE A 1 130 ? 1.514 -6.514 18.534 1.00 87.12 130 PHE A CA 1
ATOM 1050 C C . PHE A 1 130 ? 1.146 -6.401 17.050 1.00 87.12 130 PHE A C 1
ATOM 1052 O O . PHE A 1 130 ? -0.040 -6.405 16.710 1.00 87.12 130 PHE A O 1
ATOM 1059 N N . LYS A 1 131 ? 2.141 -6.320 16.153 1.00 89.19 131 LYS A N 1
ATOM 1060 C CA . LYS A 1 131 ? 1.916 -6.272 14.709 1.00 89.19 131 LYS A CA 1
ATOM 1061 C C . LYS A 1 131 ? 1.349 -7.605 14.230 1.00 89.19 131 LYS A C 1
ATOM 1063 O O . LYS A 1 131 ? 2.030 -8.629 14.237 1.00 89.19 131 LYS A O 1
ATOM 1068 N N . LYS A 1 132 ? 0.114 -7.579 13.736 1.00 86.50 132 LYS A N 1
ATOM 1069 C CA . LYS A 1 132 ? -0.467 -8.709 13.007 1.00 86.50 132 LYS A CA 1
ATOM 1070 C C . LYS A 1 132 ? 0.075 -8.703 11.581 1.00 86.50 132 LYS A C 1
ATOM 1072 O O . LYS A 1 132 ? 0.030 -7.677 10.909 1.00 86.50 132 LYS A O 1
ATOM 1077 N N . THR A 1 133 ? 0.596 -9.842 11.139 1.00 89.38 133 THR A N 1
ATOM 1078 C CA . THR A 1 133 ? 1.032 -10.036 9.751 1.00 89.38 133 THR A CA 1
ATOM 1079 C C . THR A 1 133 ? -0.008 -10.881 9.041 1.00 89.38 133 THR A C 1
ATOM 1081 O O . THR A 1 133 ? -0.407 -11.923 9.559 1.00 89.38 133 THR A O 1
ATOM 1084 N N . PHE A 1 134 ? -0.459 -10.424 7.877 1.00 91.75 134 PHE A N 1
ATOM 1085 C CA . PHE A 1 134 ? -1.393 -11.187 7.065 1.00 91.75 134 PHE A CA 1
ATOM 1086 C C . PHE A 1 134 ? -0.699 -12.418 6.474 1.00 91.75 134 PHE A C 1
ATOM 1088 O O . PHE A 1 134 ? 0.339 -12.297 5.818 1.00 91.75 134 PHE A O 1
ATOM 1095 N N . VAL A 1 135 ? -1.290 -13.588 6.710 1.00 93.62 135 VAL A N 1
ATOM 1096 C CA . VAL A 1 135 ? -0.881 -14.878 6.154 1.00 93.62 135 VAL A CA 1
ATOM 1097 C C . VAL A 1 135 ? -2.150 -15.634 5.776 1.00 93.62 135 VAL A C 1
ATOM 1099 O O . VAL A 1 135 ? -3.048 -15.766 6.604 1.00 93.62 135 VAL A O 1
ATOM 1102 N N . SER A 1 136 ? -2.208 -16.135 4.547 1.00 93.25 136 SER A N 1
ATOM 1103 C CA . SER A 1 136 ? -3.301 -16.970 4.039 1.00 93.25 136 SER A CA 1
ATOM 1104 C C . SER A 1 136 ? -2.730 -18.174 3.294 1.00 93.25 136 SER A C 1
ATOM 1106 O O . SER A 1 136 ? -1.662 -18.079 2.687 1.00 93.25 136 SER A O 1
ATOM 1108 N N . GLU A 1 137 ? -3.409 -19.313 3.389 1.00 94.19 137 GLU A N 1
ATOM 1109 C CA . GLU A 1 137 ? -3.037 -20.557 2.715 1.00 94.19 137 GLU A CA 1
ATOM 1110 C C . GLU A 1 137 ? -4.211 -21.004 1.844 1.00 94.19 137 GLU A C 1
ATOM 1112 O O . GLU A 1 137 ? -5.355 -20.998 2.294 1.00 94.19 137 GLU A O 1
ATOM 1117 N N . TYR A 1 138 ? -3.909 -21.376 0.606 1.00 93.81 138 TYR A N 1
ATOM 1118 C CA . TYR A 1 138 ? -4.862 -21.809 -0.407 1.00 93.81 138 TYR A CA 1
ATOM 1119 C C . TYR A 1 138 ? -4.445 -23.187 -0.916 1.00 93.81 138 TYR A C 1
ATOM 1121 O O . TYR A 1 138 ? -3.253 -23.456 -1.079 1.00 93.81 138 TYR A O 1
ATOM 1129 N N . ASP A 1 139 ? -5.416 -24.061 -1.161 1.00 92.88 139 ASP A N 1
ATOM 1130 C CA . ASP A 1 139 ? -5.182 -25.378 -1.751 1.00 92.88 139 ASP A CA 1
ATOM 1131 C C . ASP A 1 139 ? -5.619 -25.372 -3.215 1.00 92.88 139 ASP A C 1
ATOM 1133 O O . ASP A 1 139 ? -6.812 -25.340 -3.517 1.00 92.88 139 ASP A O 1
ATOM 1137 N N . TYR A 1 140 ? -4.645 -25.408 -4.121 1.00 91.94 140 TYR A N 1
ATOM 1138 C CA . TYR A 1 140 ? -4.883 -25.501 -5.551 1.00 91.94 140 TYR A CA 1
ATOM 1139 C C . TYR A 1 140 ? -4.683 -26.945 -6.018 1.00 91.94 140 TYR A C 1
ATOM 1141 O O . TYR A 1 140 ? -3.567 -27.368 -6.317 1.00 91.94 140 TYR A O 1
ATOM 1149 N N . LYS A 1 141 ? -5.775 -27.718 -6.090 1.00 89.12 141 LYS A N 1
ATOM 1150 C CA . LYS A 1 141 ? -5.777 -29.120 -6.561 1.00 89.12 141 LYS A CA 1
ATOM 1151 C C . LYS A 1 141 ? -4.734 -30.019 -5.852 1.00 89.12 141 LYS A C 1
ATOM 1153 O O . LYS A 1 141 ? -4.164 -30.909 -6.478 1.00 89.12 141 LYS A O 1
ATOM 1158 N N . GLY A 1 142 ? -4.481 -29.801 -4.560 1.00 88.44 142 GLY A N 1
ATOM 1159 C CA . GLY A 1 142 ? -3.494 -30.533 -3.758 1.00 88.44 142 GLY A CA 1
ATOM 1160 C C . GLY A 1 142 ? -2.137 -29.830 -3.622 1.00 88.44 142 GLY A C 1
ATOM 1161 O O . GLY A 1 142 ? -1.312 -30.254 -2.809 1.00 88.44 142 GLY A O 1
ATOM 1162 N N . GLU A 1 143 ? -1.887 -28.751 -4.372 1.00 91.25 143 GLU A N 1
ATOM 1163 C CA . GLU A 1 143 ? -0.708 -27.895 -4.223 1.00 91.25 143 GLU A CA 1
ATOM 1164 C C . GLU A 1 143 ? -1.024 -26.729 -3.272 1.00 91.25 143 GLU A C 1
ATOM 1166 O O . GLU A 1 143 ? -1.835 -25.851 -3.572 1.00 91.25 143 GLU A O 1
ATOM 1171 N N . ARG A 1 144 ? -0.354 -26.685 -2.113 1.00 93.25 144 ARG A N 1
ATOM 1172 C CA . ARG A 1 144 ? -0.532 -25.590 -1.149 1.00 93.25 144 ARG A CA 1
ATOM 1173 C C . ARG A 1 144 ? 0.213 -24.336 -1.590 1.00 93.25 144 ARG A C 1
ATOM 1175 O O . ARG A 1 144 ? 1.437 -24.354 -1.722 1.00 93.25 144 ARG A O 1
ATOM 1182 N N . VAL A 1 145 ? -0.518 -23.236 -1.722 1.00 94.00 145 VAL A N 1
ATOM 1183 C CA . VAL A 1 145 ? 0.016 -21.904 -2.009 1.00 94.00 145 VAL A CA 1
ATOM 1184 C C . VAL A 1 145 ? -0.192 -21.014 -0.793 1.00 94.00 145 VAL A C 1
ATOM 1186 O O . VAL A 1 145 ? -1.309 -20.828 -0.317 1.00 94.00 145 VAL A O 1
ATOM 1189 N N . LYS A 1 146 ? 0.894 -20.448 -0.277 1.00 95.12 146 LYS A N 1
ATOM 1190 C CA . LYS A 1 146 ? 0.881 -19.567 0.888 1.00 95.12 146 LYS A CA 1
ATOM 1191 C C . LYS A 1 146 ? 1.191 -18.143 0.469 1.00 95.12 146 LYS A C 1
ATOM 1193 O O . LYS A 1 146 ? 2.208 -17.891 -0.168 1.00 95.12 146 LYS A O 1
ATOM 1198 N N . LEU A 1 147 ? 0.331 -17.217 0.873 1.00 94.19 147 LEU A N 1
ATOM 1199 C CA . LEU A 1 147 ? 0.460 -15.793 0.604 1.00 94.19 147 LEU A CA 1
ATOM 1200 C C . LEU A 1 147 ? 0.678 -15.043 1.917 1.00 94.19 147 LEU A C 1
ATOM 1202 O O . LEU A 1 147 ? -0.126 -15.146 2.847 1.00 94.19 147 LEU A O 1
ATOM 1206 N N . LYS A 1 148 ? 1.766 -14.277 1.991 1.00 94.94 148 LYS A N 1
ATOM 1207 C CA . LYS A 1 148 ? 2.164 -13.520 3.181 1.00 94.94 148 LYS A CA 1
ATOM 1208 C C . LYS A 1 148 ? 2.526 -12.089 2.814 1.00 94.94 148 LYS A C 1
ATOM 1210 O O . LYS A 1 148 ? 3.382 -11.859 1.968 1.00 94.94 148 LYS A O 1
ATOM 1215 N N . VAL A 1 149 ? 1.936 -11.116 3.502 1.00 94.12 149 VAL A N 1
ATOM 1216 C CA . VAL A 1 149 ? 2.342 -9.709 3.348 1.00 94.12 149 VAL A CA 1
ATOM 1217 C C . VAL A 1 149 ? 3.651 -9.486 4.102 1.00 94.12 149 VAL A C 1
ATOM 1219 O O . VAL A 1 149 ? 3.718 -9.662 5.318 1.00 94.12 149 VAL A O 1
ATOM 1222 N N . VAL A 1 150 ? 4.697 -9.101 3.375 1.00 93.25 150 VAL A N 1
ATOM 1223 C CA . VAL A 1 150 ? 6.044 -8.861 3.908 1.00 93.25 150 VAL A CA 1
ATOM 1224 C C . VAL A 1 150 ? 6.197 -7.420 4.375 1.00 93.25 150 VAL A C 1
ATOM 1226 O O . VAL A 1 150 ? 6.710 -7.177 5.469 1.00 93.25 150 VAL A O 1
ATOM 1229 N N . ASP A 1 151 ? 5.769 -6.462 3.555 1.00 92.62 151 ASP A N 1
ATOM 1230 C CA . ASP A 1 151 ? 5.819 -5.041 3.893 1.00 92.62 151 ASP A CA 1
ATOM 1231 C C . ASP A 1 151 ? 4.706 -4.267 3.181 1.00 92.62 151 ASP A C 1
ATOM 1233 O O . ASP A 1 151 ? 4.120 -4.733 2.202 1.00 92.62 151 ASP A O 1
ATOM 1237 N N . PHE A 1 152 ? 4.428 -3.079 3.698 1.00 93.00 152 PHE A N 1
ATOM 1238 C CA . PHE A 1 152 ? 3.450 -2.147 3.166 1.00 93.00 152 PHE A CA 1
ATOM 1239 C C . PHE A 1 152 ? 4.017 -0.730 3.211 1.00 93.00 152 PHE A C 1
ATOM 1241 O O . PHE A 1 152 ? 4.574 -0.305 4.227 1.00 93.00 152 PHE A O 1
ATOM 1248 N N . TYR A 1 153 ? 3.865 -0.000 2.116 1.00 92.19 153 TYR A N 1
ATOM 1249 C CA . TYR A 1 153 ? 4.335 1.366 1.959 1.00 92.19 153 TYR A CA 1
ATOM 1250 C C . TYR A 1 153 ? 3.141 2.223 1.564 1.00 92.19 153 TYR A C 1
ATOM 1252 O O . TYR A 1 153 ? 2.675 2.153 0.433 1.00 92.19 153 TYR A O 1
ATOM 1260 N N . ALA A 1 154 ? 2.636 3.016 2.503 1.00 90.75 154 ALA A N 1
ATOM 1261 C CA . ALA A 1 154 ? 1.615 4.001 2.182 1.00 90.75 154 ALA A CA 1
ATOM 1262 C C . ALA A 1 154 ? 2.218 5.109 1.306 1.00 90.75 154 ALA A C 1
ATOM 1264 O O . ALA A 1 154 ? 3.308 5.599 1.627 1.00 90.75 154 ALA A O 1
ATOM 1265 N N . ARG A 1 155 ? 1.503 5.533 0.257 1.00 91.44 155 ARG A N 1
ATOM 1266 C CA . ARG A 1 155 ? 1.931 6.575 -0.694 1.00 91.44 155 ARG A CA 1
ATOM 1267 C C . ARG A 1 155 ? 3.337 6.286 -1.215 1.00 91.44 155 ARG A C 1
ATOM 1269 O O . ARG A 1 155 ? 4.272 7.057 -0.986 1.00 91.44 155 ARG A O 1
ATOM 1276 N N . ALA A 1 156 ? 3.524 5.097 -1.768 1.00 90.69 156 ALA A N 1
ATOM 1277 C CA . ALA A 1 156 ? 4.840 4.528 -1.982 1.00 90.69 156 ALA A CA 1
ATOM 1278 C C . ALA A 1 156 ? 5.683 5.375 -2.937 1.00 90.69 156 ALA A C 1
ATOM 1280 O O . ALA A 1 156 ? 5.241 5.751 -4.018 1.00 90.69 156 ALA A O 1
ATOM 1281 N N . GLN A 1 157 ? 6.918 5.640 -2.530 1.00 89.25 157 GLN A N 1
ATOM 1282 C CA . GLN A 1 157 ? 7.948 6.256 -3.356 1.00 89.25 157 GLN A CA 1
ATOM 1283 C C . GLN A 1 157 ? 9.089 5.268 -3.544 1.00 89.25 157 GLN A C 1
ATOM 1285 O O . GLN A 1 157 ? 9.335 4.419 -2.681 1.00 89.25 157 GLN A O 1
ATOM 1290 N N . ASP A 1 158 ? 9.809 5.396 -4.649 1.00 88.75 158 ASP A N 1
ATOM 1291 C CA . ASP A 1 158 ? 10.964 4.574 -4.961 1.00 88.75 158 ASP A CA 1
ATOM 1292 C C . ASP A 1 158 ? 12.248 5.403 -5.075 1.00 88.75 158 ASP A C 1
ATOM 1294 O O . ASP A 1 158 ? 12.265 6.602 -5.359 1.00 88.75 158 ASP A O 1
ATOM 1298 N N . THR A 1 159 ? 13.368 4.756 -4.776 1.00 88.19 159 THR A N 1
ATOM 1299 C CA . THR A 1 159 ? 14.695 5.331 -4.966 1.00 88.19 159 THR A CA 1
ATOM 1300 C C . THR A 1 159 ? 15.698 4.246 -5.315 1.00 88.19 159 THR A C 1
ATOM 1302 O O . THR A 1 159 ? 15.592 3.096 -4.878 1.00 88.19 159 THR A O 1
ATOM 1305 N N . LEU A 1 160 ? 16.701 4.618 -6.102 1.00 87.56 160 LEU A N 1
ATOM 1306 C CA . LEU A 1 160 ? 17.814 3.745 -6.432 1.00 87.56 160 LEU A CA 1
ATOM 1307 C C . LEU A 1 160 ? 18.906 3.876 -5.374 1.00 87.56 160 LEU A C 1
ATOM 1309 O O . LEU A 1 160 ? 19.544 4.921 -5.246 1.00 87.56 160 LEU A O 1
ATOM 1313 N N . VAL A 1 161 ? 19.182 2.779 -4.672 1.00 89.25 161 VAL A N 1
ATOM 1314 C CA . VAL A 1 161 ? 20.350 2.680 -3.795 1.00 89.25 161 VAL A CA 1
ATOM 1315 C C . VAL A 1 161 ? 21.438 1.899 -4.512 1.00 89.25 161 VAL A C 1
ATOM 1317 O O . VAL A 1 161 ? 21.258 0.730 -4.861 1.00 89.25 161 VAL A O 1
ATOM 1320 N N . ARG A 1 162 ? 22.574 2.562 -4.743 1.00 90.56 162 ARG A N 1
ATOM 1321 C CA . ARG A 1 162 ? 23.735 1.974 -5.418 1.00 90.56 162 ARG A CA 1
ATOM 1322 C C . ARG A 1 162 ? 24.352 0.889 -4.540 1.00 90.56 162 ARG A C 1
ATOM 1324 O O . ARG A 1 162 ? 24.618 1.114 -3.363 1.00 90.56 162 ARG A O 1
ATOM 1331 N N . ASN A 1 163 ? 24.595 -0.274 -5.127 1.00 88.62 163 ASN A N 1
ATOM 1332 C CA . ASN A 1 163 ? 25.230 -1.409 -4.472 1.00 88.62 163 ASN A CA 1
ATOM 1333 C C . ASN A 1 163 ? 26.034 -2.185 -5.518 1.00 88.62 163 ASN A C 1
ATOM 1335 O O . ASN A 1 163 ? 25.479 -2.603 -6.532 1.00 88.62 163 ASN A O 1
ATOM 1339 N N . ALA A 1 164 ? 27.327 -2.395 -5.266 1.00 82.44 164 ALA A N 1
ATOM 1340 C CA . ALA A 1 164 ? 28.227 -3.066 -6.202 1.00 82.44 164 ALA A CA 1
ATOM 1341 C C . ALA A 1 164 ? 27.769 -4.492 -6.566 1.00 82.44 164 ALA A C 1
ATOM 1343 O O . ALA A 1 164 ? 27.956 -4.907 -7.706 1.00 82.44 164 ALA A O 1
ATOM 1344 N N . SER A 1 165 ? 27.122 -5.200 -5.632 1.00 82.44 165 SER A N 1
ATOM 1345 C CA . SER A 1 165 ? 26.590 -6.557 -5.839 1.00 82.44 165 SER A CA 1
ATOM 1346 C C . SER A 1 165 ? 25.155 -6.586 -6.384 1.00 82.44 165 SER A C 1
ATOM 1348 O O . SER A 1 165 ? 24.562 -7.657 -6.489 1.00 82.44 165 SER A O 1
ATOM 1350 N N . GLY A 1 166 ? 24.558 -5.421 -6.651 1.00 80.88 166 GLY A N 1
ATOM 1351 C CA . GLY A 1 166 ? 23.187 -5.303 -7.140 1.00 80.88 166 GLY A CA 1
ATOM 1352 C C . GLY A 1 166 ? 23.061 -5.537 -8.645 1.00 80.88 166 GLY A C 1
ATOM 1353 O O . GLY A 1 166 ? 24.043 -5.546 -9.385 1.00 80.88 166 GLY A O 1
ATOM 1354 N N . THR A 1 167 ? 21.824 -5.677 -9.113 1.00 87.75 167 THR A N 1
ATOM 1355 C CA . THR A 1 167 ? 21.512 -5.742 -10.545 1.00 87.75 167 THR A CA 1
ATOM 1356 C C . THR A 1 167 ? 21.656 -4.368 -11.190 1.00 87.75 167 THR A C 1
ATOM 1358 O O . THR A 1 167 ? 21.364 -3.357 -10.548 1.00 87.75 167 THR A O 1
ATOM 1361 N N . ALA A 1 168 ? 22.047 -4.316 -12.464 1.00 91.38 168 ALA A N 1
ATOM 1362 C CA . ALA A 1 168 ? 22.034 -3.074 -13.230 1.00 91.38 168 ALA A CA 1
ATOM 1363 C C . ALA A 1 168 ? 20.595 -2.551 -13.356 1.00 91.38 168 ALA A C 1
ATOM 1365 O O . ALA A 1 168 ? 19.704 -3.282 -13.791 1.00 91.38 168 ALA A O 1
ATOM 1366 N N . ILE A 1 169 ? 20.365 -1.297 -12.971 1.00 92.88 169 ILE A N 1
ATOM 1367 C CA . ILE A 1 169 ? 19.055 -0.643 -13.019 1.00 92.88 169 ILE A CA 1
ATOM 1368 C C . ILE A 1 169 ? 19.154 0.596 -13.902 1.00 92.88 169 ILE A C 1
ATOM 1370 O O . ILE A 1 169 ? 20.026 1.446 -13.707 1.00 92.88 169 ILE A O 1
ATOM 1374 N N . LEU A 1 170 ? 18.236 0.705 -14.859 1.00 92.94 170 LEU A N 1
ATOM 1375 C CA . LEU A 1 170 ? 18.075 1.882 -15.695 1.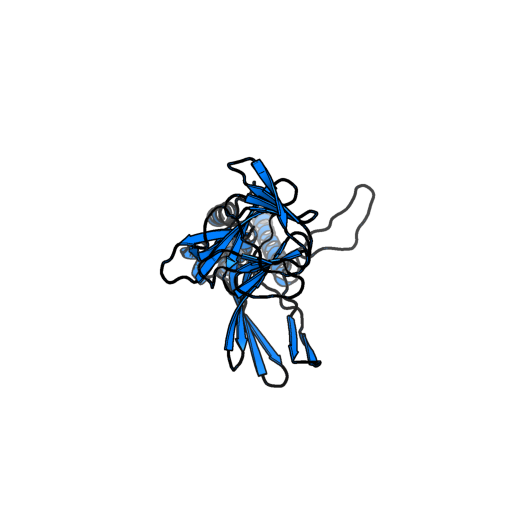00 92.94 170 LEU A CA 1
ATOM 1376 C C . LEU A 1 170 ? 17.231 2.922 -14.950 1.00 92.94 170 LEU A C 1
ATOM 1378 O O . LEU A 1 170 ? 16.056 2.687 -14.662 1.00 92.94 170 LEU A O 1
ATOM 1382 N N . HIS A 1 171 ? 17.827 4.076 -14.642 1.00 94.12 171 HIS A N 1
ATOM 1383 C CA . HIS A 1 171 ? 17.086 5.236 -14.146 1.00 94.12 171 HIS A CA 1
ATOM 1384 C C . HIS A 1 171 ? 16.511 6.004 -15.332 1.00 94.12 171 HIS A C 1
ATOM 1386 O O . HIS A 1 171 ? 17.244 6.502 -16.184 1.00 94.12 171 HIS A O 1
ATOM 1392 N N . MET A 1 172 ? 15.191 6.107 -15.373 1.00 93.19 172 MET A N 1
ATOM 1393 C CA . MET A 1 172 ? 14.454 6.871 -16.362 1.00 93.19 172 MET A CA 1
ATOM 1394 C C . MET A 1 172 ? 13.664 7.977 -15.669 1.00 93.19 172 MET A C 1
ATOM 1396 O O . MET A 1 172 ? 13.101 7.802 -14.593 1.00 93.19 172 MET A O 1
ATOM 1400 N N . VAL A 1 173 ? 13.628 9.142 -16.294 1.00 93.88 173 VAL A N 1
ATOM 1401 C CA . VAL A 1 173 ? 12.830 10.283 -15.871 1.00 93.88 173 VAL A CA 1
ATOM 1402 C C . VAL A 1 173 ? 11.736 10.474 -16.904 1.00 93.88 173 VAL A C 1
ATOM 1404 O O . VAL A 1 173 ? 12.051 10.753 -18.056 1.00 93.88 173 VAL A O 1
ATOM 1407 N N . VAL A 1 174 ? 10.479 10.354 -16.495 1.00 92.94 174 VAL A N 1
ATOM 1408 C CA . VAL A 1 174 ? 9.306 10.470 -17.371 1.00 92.94 174 VAL A CA 1
ATOM 1409 C C . VAL A 1 174 ? 8.499 11.711 -16.996 1.00 92.94 174 VAL A C 1
ATOM 1411 O O . VAL A 1 174 ? 8.483 12.128 -15.836 1.00 92.94 174 VAL A O 1
ATOM 1414 N N . LEU A 1 175 ? 7.841 12.324 -17.976 1.00 86.88 175 LEU A N 1
ATOM 1415 C CA . LEU A 1 175 ? 6.836 13.362 -17.751 1.00 86.88 175 LEU A CA 1
ATOM 1416 C C . LEU A 1 175 ? 5.438 12.733 -17.679 1.00 86.88 175 LEU A C 1
ATOM 1418 O O . LEU A 1 175 ? 4.798 12.512 -18.703 1.00 86.88 175 LEU A O 1
ATOM 1422 N N . GLU A 1 176 ? 4.942 12.483 -16.467 1.00 83.62 176 GLU A N 1
ATOM 1423 C CA . GLU A 1 176 ? 3.581 11.986 -16.223 1.00 83.62 176 GLU A CA 1
ATOM 1424 C C . GLU A 1 176 ? 2.691 13.147 -15.752 1.00 83.62 176 GLU A C 1
ATOM 1426 O O . GLU A 1 176 ? 2.981 13.801 -14.751 1.00 83.62 176 GLU A O 1
ATOM 1431 N N . ASN A 1 177 ? 1.612 13.445 -16.488 1.00 79.38 177 ASN A N 1
ATOM 1432 C CA . ASN A 1 177 ? 0.670 14.536 -16.178 1.00 79.38 177 ASN A CA 1
ATOM 1433 C C . ASN A 1 177 ? 1.350 15.9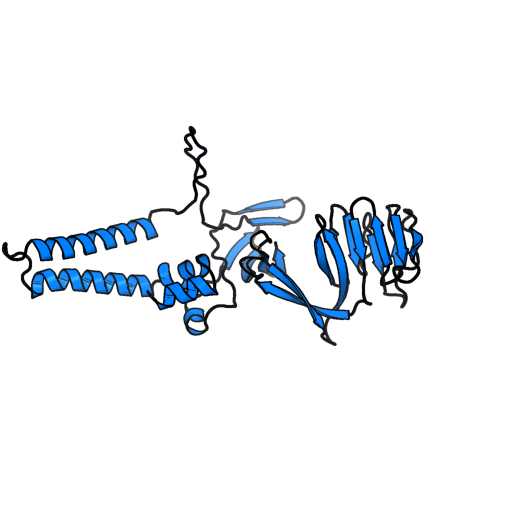03 -15.942 1.00 79.38 177 ASN A C 1
ATOM 1435 O O . ASN A 1 177 ? 0.979 16.656 -15.042 1.00 79.38 177 ASN A O 1
ATOM 1439 N N . GLY A 1 178 ? 2.393 16.209 -16.722 1.00 78.94 178 GLY A N 1
ATOM 1440 C CA . GLY A 1 178 ? 3.173 17.446 -16.599 1.00 78.94 178 GLY A CA 1
ATOM 1441 C C . GLY A 1 178 ? 4.132 17.489 -15.402 1.00 78.94 178 GLY A C 1
ATOM 1442 O O . GLY A 1 178 ? 4.836 18.482 -15.227 1.00 78.94 178 GLY A O 1
ATOM 1443 N N . LYS A 1 179 ? 4.203 16.425 -14.592 1.00 83.88 179 LYS A N 1
ATOM 1444 C CA . LYS A 1 179 ? 5.160 16.283 -13.492 1.00 83.88 179 LYS A CA 1
ATOM 1445 C C . LYS A 1 179 ? 6.300 15.355 -13.888 1.00 83.88 179 LYS A C 1
ATOM 1447 O O . LYS A 1 179 ? 6.118 14.361 -14.582 1.00 83.88 179 LYS A O 1
ATOM 1452 N N . ARG A 1 180 ? 7.498 15.684 -13.410 1.00 87.00 180 ARG A N 1
ATOM 1453 C CA . ARG A 1 180 ? 8.682 14.839 -13.554 1.00 87.00 180 ARG A CA 1
ATOM 1454 C C . ARG A 1 180 ? 8.610 13.689 -12.547 1.00 87.00 180 ARG A C 1
ATOM 1456 O O . ARG A 1 180 ? 8.606 13.951 -11.348 1.00 87.00 180 ARG A O 1
ATOM 1463 N N . VAL A 1 181 ? 8.623 12.449 -13.028 1.00 88.19 181 VAL A N 1
ATOM 1464 C CA . VAL A 1 181 ? 8.577 11.229 -12.209 1.00 88.19 181 VAL A CA 1
ATOM 1465 C C . VAL A 1 181 ? 9.814 10.377 -12.492 1.00 88.19 181 VAL A C 1
ATOM 1467 O O . VAL A 1 181 ? 10.191 10.183 -13.648 1.00 88.19 181 VAL A O 1
ATOM 1470 N N . ASN A 1 182 ? 10.479 9.903 -11.438 1.00 90.56 182 ASN A N 1
ATOM 1471 C CA . ASN A 1 182 ? 11.578 8.947 -11.567 1.00 90.56 182 ASN A CA 1
ATOM 1472 C C . ASN A 1 182 ? 11.012 7.535 -11.671 1.00 90.56 182 ASN A C 1
ATOM 1474 O O . ASN A 1 182 ? 10.023 7.208 -11.026 1.00 90.56 182 ASN A O 1
ATOM 1478 N N . LYS A 1 183 ? 11.635 6.714 -12.506 1.00 90.94 183 LYS A N 1
ATOM 1479 C CA . LYS A 1 183 ? 11.251 5.330 -12.744 1.00 90.94 183 LYS A CA 1
ATOM 1480 C C . LYS A 1 183 ? 12.518 4.498 -12.849 1.00 90.94 183 LYS A C 1
ATOM 1482 O O . LYS A 1 183 ? 13.516 4.939 -13.427 1.00 90.94 183 LYS A O 1
ATOM 1487 N N . TYR A 1 184 ? 12.486 3.308 -12.272 1.00 92.50 184 TYR A N 1
ATOM 1488 C CA . TYR A 1 184 ? 13.651 2.443 -12.153 1.00 92.50 184 TYR A CA 1
ATOM 1489 C C . TYR A 1 184 ? 13.330 1.078 -12.753 1.00 92.50 184 TYR A C 1
ATOM 1491 O O . TYR A 1 184 ? 12.487 0.356 -12.225 1.00 92.50 184 TYR A O 1
ATOM 1499 N N . ILE A 1 185 ? 14.008 0.720 -13.846 1.00 92.06 185 ILE A N 1
ATOM 1500 C CA . ILE A 1 185 ? 13.785 -0.541 -14.565 1.00 92.06 185 ILE A CA 1
ATOM 1501 C C . ILE A 1 185 ? 15.005 -1.447 -14.347 1.00 92.06 185 ILE A C 1
ATOM 1503 O O . ILE A 1 185 ? 16.074 -1.169 -14.900 1.00 92.06 185 ILE A O 1
ATOM 1507 N N . PRO A 1 186 ? 14.902 -2.512 -13.531 1.00 91.69 186 PRO A N 1
ATOM 1508 C CA . PRO A 1 186 ? 15.964 -3.506 -13.409 1.00 91.69 186 PRO A CA 1
ATOM 1509 C C . PRO A 1 186 ? 16.243 -4.212 -14.739 1.00 91.69 186 PRO A C 1
ATOM 1511 O O . PRO A 1 186 ? 15.349 -4.389 -15.566 1.00 91.69 186 PRO A O 1
ATOM 1514 N N . THR A 1 187 ? 17.487 -4.642 -14.944 1.00 92.75 187 THR A N 1
ATOM 1515 C CA . THR A 1 187 ? 17.865 -5.463 -16.100 1.00 92.75 187 THR A CA 1
ATOM 1516 C C . THR A 1 187 ? 17.008 -6.726 -16.164 1.00 92.75 187 THR A C 1
ATOM 1518 O O . THR A 1 187 ? 16.822 -7.402 -15.155 1.00 92.75 187 THR A O 1
ATOM 1521 N N . GLY A 1 188 ? 16.490 -7.055 -17.346 1.00 91.44 188 GLY A N 1
ATOM 1522 C CA . GLY A 1 188 ? 15.592 -8.195 -17.526 1.00 91.44 188 GLY A CA 1
ATOM 1523 C C . GLY A 1 188 ? 14.111 -7.887 -17.271 1.00 91.44 188 GLY A C 1
ATOM 1524 O O . GLY A 1 188 ? 13.282 -8.793 -17.383 1.00 91.44 188 GLY A O 1
ATOM 1525 N N . ASN A 1 189 ? 13.747 -6.639 -16.959 1.00 90.75 189 ASN A N 1
ATOM 1526 C CA . ASN A 1 189 ? 12.364 -6.259 -16.671 1.00 90.75 189 ASN A CA 1
ATOM 1527 C C . ASN A 1 189 ? 11.757 -5.382 -17.775 1.00 90.75 189 ASN A C 1
ATOM 1529 O O . ASN A 1 189 ? 12.448 -4.790 -18.607 1.00 90.75 189 ASN A O 1
ATOM 1533 N N . VAL A 1 190 ? 10.425 -5.320 -17.761 1.00 92.56 190 VAL A N 1
ATOM 1534 C CA . VAL A 1 190 ? 9.599 -4.491 -18.642 1.00 92.56 190 VAL A CA 1
ATOM 1535 C C . VAL A 1 190 ? 8.658 -3.682 -17.761 1.00 92.56 190 VAL A C 1
ATOM 1537 O O . VAL A 1 190 ? 8.115 -4.221 -16.797 1.00 92.56 190 VAL A O 1
ATOM 1540 N N . GLN A 1 191 ? 8.462 -2.408 -18.080 1.00 90.25 191 GLN A N 1
ATOM 1541 C CA . GLN A 1 191 ? 7.559 -1.518 -17.362 1.00 90.25 191 GLN A CA 1
ATOM 1542 C C . GLN A 1 191 ? 6.582 -0.854 -18.336 1.00 90.25 191 GLN A C 1
ATOM 1544 O O . GLN A 1 191 ? 6.970 -0.420 -19.417 1.00 90.25 191 GLN A O 1
ATOM 1549 N N . LEU A 1 192 ? 5.307 -0.775 -17.949 1.00 88.94 192 LEU A N 1
ATOM 1550 C CA . LEU A 1 192 ? 4.279 -0.039 -18.685 1.00 88.94 192 LEU A CA 1
ATOM 1551 C C . LEU A 1 192 ? 4.270 1.425 -18.232 1.00 88.94 192 LEU A C 1
ATOM 1553 O O . LEU A 1 192 ? 4.170 1.704 -17.038 1.00 88.94 192 LEU A O 1
ATOM 1557 N N . MET A 1 193 ? 4.364 2.355 -19.181 1.00 87.88 193 MET A N 1
ATOM 1558 C CA . MET A 1 193 ? 4.447 3.794 -18.925 1.00 87.88 193 MET A CA 1
ATOM 1559 C C . MET A 1 193 ? 3.652 4.537 -19.995 1.00 87.88 193 MET A C 1
ATOM 1561 O O . MET A 1 193 ? 3.965 4.440 -21.178 1.00 87.88 193 MET A O 1
ATOM 1565 N N . GLN A 1 194 ? 2.597 5.251 -19.590 1.00 84.06 194 GLN A N 1
ATOM 1566 C CA . GLN A 1 194 ? 1.724 6.005 -20.507 1.00 84.06 194 GLN A CA 1
ATOM 1567 C C . GLN A 1 194 ? 1.262 5.173 -21.721 1.00 84.06 194 GLN A C 1
ATOM 1569 O O . GLN A 1 194 ? 1.295 5.630 -22.861 1.00 84.06 194 GLN A O 1
ATOM 1574 N N . ASN A 1 195 ? 0.813 3.941 -21.446 1.00 85.12 195 ASN A N 1
ATOM 1575 C CA . ASN A 1 195 ? 0.300 2.981 -22.429 1.00 85.12 195 ASN A CA 1
ATOM 1576 C C . ASN A 1 195 ? 1.344 2.399 -23.404 1.00 85.12 195 ASN A C 1
ATOM 1578 O O . ASN A 1 195 ? 0.970 1.772 -24.392 1.00 85.12 195 ASN A O 1
ATOM 1582 N N . MET A 1 196 ? 2.638 2.565 -23.125 1.00 90.62 196 MET A N 1
ATOM 1583 C CA . MET A 1 196 ? 3.716 1.916 -23.871 1.00 90.62 196 MET A CA 1
ATOM 1584 C C . MET A 1 196 ? 4.608 1.088 -22.958 1.00 90.62 196 MET A C 1
ATOM 1586 O O . MET A 1 196 ? 4.886 1.460 -21.819 1.00 90.62 196 MET A O 1
ATOM 1590 N N . LEU A 1 197 ? 5.045 -0.059 -23.468 1.00 93.38 197 LEU A N 1
ATOM 1591 C CA . LEU A 1 197 ? 5.981 -0.929 -22.773 1.00 93.38 197 LEU A CA 1
ATOM 1592 C C . LEU A 1 197 ? 7.405 -0.449 -23.038 1.00 93.38 197 LEU A C 1
ATOM 1594 O O . LEU A 1 197 ? 7.778 -0.224 -24.186 1.00 93.38 197 LEU A O 1
ATOM 1598 N N . VAL A 1 198 ? 8.200 -0.333 -21.982 1.00 94.94 198 VAL A N 1
ATOM 1599 C CA . VAL A 1 198 ? 9.632 -0.035 -22.044 1.00 94.94 198 VAL A CA 1
ATOM 1600 C C . VAL A 1 198 ? 10.379 -1.180 -21.375 1.00 94.94 198 VAL A C 1
ATOM 1602 O O . VAL A 1 198 ? 10.087 -1.523 -20.228 1.00 94.94 198 VAL A O 1
ATOM 1605 N N . SER A 1 199 ? 11.327 -1.794 -22.076 1.00 95.00 199 SER A N 1
ATOM 1606 C CA . SER A 1 199 ? 12.134 -2.899 -21.554 1.00 95.00 199 SER A CA 1
ATOM 1607 C C . SER A 1 199 ? 13.599 -2.496 -21.394 1.00 95.00 199 SER A C 1
ATOM 1609 O O . SER A 1 199 ? 14.112 -1.647 -22.130 1.00 95.00 199 SER A O 1
ATOM 1611 N N . PHE A 1 200 ? 14.285 -3.124 -20.436 1.00 95.19 200 PHE A N 1
ATOM 1612 C CA . PHE A 1 200 ? 15.728 -2.968 -20.263 1.00 95.19 200 PHE A CA 1
ATOM 1613 C C . PHE A 1 200 ? 16.430 -4.329 -20.297 1.00 95.19 200 PHE A C 1
ATOM 1615 O O . PHE A 1 200 ? 16.158 -5.189 -19.458 1.00 95.19 200 PHE A O 1
ATOM 1622 N N . ASN A 1 201 ? 17.323 -4.535 -21.272 1.00 93.94 201 ASN A N 1
ATOM 1623 C CA . ASN A 1 201 ? 18.039 -5.797 -21.525 1.00 93.94 201 ASN A CA 1
ATOM 1624 C C . ASN A 1 201 ? 17.123 -7.032 -21.622 1.00 93.94 201 ASN A C 1
ATOM 1626 O O . ASN A 1 201 ? 17.504 -8.145 -21.255 1.00 93.94 201 ASN A O 1
ATOM 1630 N N . LYS A 1 202 ? 15.886 -6.836 -22.086 1.00 93.69 202 LYS A N 1
ATOM 1631 C CA . LYS A 1 202 ? 14.918 -7.903 -22.344 1.00 93.69 202 LYS A CA 1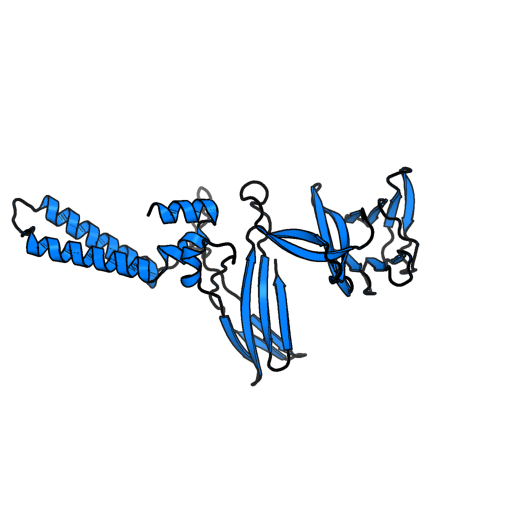
ATOM 1632 C C . LYS A 1 202 ? 14.159 -7.592 -23.628 1.00 93.69 202 LYS A C 1
ATOM 1634 O O . LYS A 1 202 ? 13.126 -6.922 -23.559 1.00 93.69 202 LYS A O 1
ATOM 1639 N N . PRO A 1 203 ? 14.649 -8.072 -24.783 1.00 92.31 203 PRO A N 1
ATOM 1640 C CA . PRO A 1 203 ? 13.947 -7.928 -26.049 1.00 92.31 203 PRO A CA 1
ATOM 1641 C C . PRO A 1 203 ? 12.497 -8.399 -25.911 1.00 92.31 203 PRO A C 1
ATOM 1643 O O . PRO A 1 203 ? 12.229 -9.560 -25.607 1.00 92.31 203 PRO A O 1
ATOM 1646 N N . THR A 1 204 ? 11.569 -7.462 -26.063 1.00 93.31 204 THR A N 1
ATOM 1647 C CA . THR A 1 204 ? 10.136 -7.645 -25.859 1.00 93.31 204 THR A CA 1
ATOM 1648 C C . THR A 1 204 ? 9.416 -7.102 -27.092 1.00 93.31 204 THR A C 1
ATOM 1650 O O . THR A 1 204 ? 9.526 -5.905 -27.376 1.00 93.31 204 THR A O 1
ATOM 1653 N N . PRO A 1 205 ? 8.698 -7.954 -27.846 1.00 91.25 205 PRO A N 1
ATOM 1654 C CA . PRO A 1 205 ? 7.920 -7.515 -29.000 1.00 91.25 205 PRO A CA 1
ATOM 1655 C C . PRO A 1 205 ? 6.886 -6.452 -28.613 1.00 91.25 205 PRO A C 1
ATOM 1657 O O . PRO A 1 205 ? 6.231 -6.575 -27.578 1.00 91.25 205 PRO A O 1
ATOM 1660 N N . GLY A 1 206 ? 6.731 -5.411 -29.433 1.00 91.00 206 GLY A N 1
ATOM 1661 C CA . GLY A 1 206 ? 5.763 -4.337 -29.174 1.00 91.00 206 GLY A CA 1
ATOM 1662 C C . GLY A 1 206 ? 6.200 -3.300 -28.126 1.00 91.00 206 GLY A C 1
ATOM 1663 O O . GLY A 1 206 ? 5.426 -2.389 -27.825 1.00 91.00 206 GLY A O 1
ATOM 1664 N N . ALA A 1 207 ? 7.410 -3.425 -27.566 1.00 93.88 207 ALA A N 1
ATOM 1665 C CA . ALA A 1 207 ? 7.967 -2.521 -26.560 1.00 93.88 207 ALA A CA 1
ATOM 1666 C C . ALA A 1 207 ? 9.097 -1.642 -27.122 1.00 93.88 207 ALA A C 1
ATOM 1668 O O . ALA A 1 207 ? 9.764 -1.997 -28.089 1.00 93.88 207 ALA A O 1
ATOM 1669 N N . ILE A 1 208 ? 9.362 -0.518 -26.459 1.00 95.12 208 ILE A N 1
ATOM 1670 C CA . ILE A 1 208 ? 10.585 0.266 -26.633 1.00 95.12 208 ILE A CA 1
ATOM 1671 C C . ILE A 1 208 ? 11.697 -0.461 -25.873 1.00 95.12 208 ILE A C 1
ATOM 1673 O O . ILE A 1 208 ? 11.721 -0.478 -24.641 1.00 95.12 208 ILE A O 1
ATOM 1677 N N . ASN A 1 209 ? 12.609 -1.083 -26.608 1.00 95.19 209 ASN A N 1
ATOM 1678 C CA . ASN A 1 209 ? 13.675 -1.910 -26.065 1.00 95.19 209 ASN A CA 1
ATOM 1679 C C . ASN A 1 209 ? 14.964 -1.103 -25.911 1.00 95.19 209 ASN A C 1
ATOM 1681 O O . ASN A 1 209 ? 15.512 -0.619 -26.903 1.00 95.19 209 ASN A O 1
ATOM 1685 N N . ILE A 1 210 ? 15.465 -0.994 -24.679 1.00 95.12 210 ILE A N 1
ATOM 1686 C CA . ILE A 1 210 ? 16.760 -0.382 -24.361 1.00 95.12 210 ILE A CA 1
ATOM 1687 C C . ILE A 1 210 ? 17.736 -1.488 -23.962 1.00 95.12 210 ILE A C 1
ATOM 1689 O O . ILE A 1 210 ? 17.468 -2.265 -23.047 1.00 95.12 210 ILE A O 1
ATOM 1693 N N . ASP A 1 211 ? 18.882 -1.547 -24.632 1.00 93.44 211 ASP A N 1
ATOM 1694 C CA . ASP A 1 211 ? 19.896 -2.583 -24.428 1.00 93.44 211 ASP A CA 1
ATOM 1695 C C . ASP A 1 211 ? 21.270 -1.959 -24.162 1.00 93.44 211 ASP A C 1
ATOM 1697 O O . ASP A 1 211 ? 21.629 -0.961 -24.790 1.00 93.44 211 ASP A O 1
ATOM 1701 N N . ASN A 1 212 ? 22.041 -2.532 -23.234 1.00 90.19 212 ASN A N 1
ATOM 1702 C CA . ASN A 1 212 ? 23.443 -2.173 -22.999 1.00 90.19 212 ASN A CA 1
ATOM 1703 C C . ASN A 1 212 ? 24.411 -3.374 -22.962 1.00 90.19 212 ASN A C 1
ATOM 1705 O O . ASN A 1 212 ? 25.562 -3.226 -22.548 1.00 90.19 212 ASN A O 1
ATOM 1709 N N . THR A 1 213 ? 23.974 -4.553 -23.404 1.00 80.12 213 THR A N 1
ATOM 1710 C CA . THR A 1 213 ? 24.721 -5.822 -23.334 1.00 80.12 213 THR A CA 1
ATOM 1711 C C . THR A 1 213 ? 25.976 -5.829 -24.209 1.00 80.12 213 THR A C 1
ATOM 1713 O O . THR A 1 213 ? 27.000 -6.392 -23.833 1.00 80.12 213 THR A O 1
ATOM 1716 N N . THR A 1 214 ? 25.931 -5.142 -25.351 1.00 73.62 214 THR A N 1
ATOM 1717 C CA . THR A 1 214 ? 27.047 -5.030 -26.311 1.00 73.62 214 THR A CA 1
ATOM 1718 C C . THR A 1 214 ? 28.080 -3.952 -25.951 1.00 73.62 214 THR A C 1
ATOM 1720 O O . THR A 1 214 ? 28.930 -3.608 -26.770 1.00 73.62 214 THR A O 1
ATOM 1723 N N . GLY A 1 215 ? 28.008 -3.375 -24.746 1.00 74.81 215 GLY A N 1
ATOM 1724 C CA . GLY A 1 215 ? 28.910 -2.311 -24.281 1.00 74.81 215 GLY A CA 1
ATOM 1725 C C . GLY A 1 215 ? 28.568 -0.905 -24.792 1.00 74.81 215 GLY A C 1
ATOM 1726 O O . GLY A 1 215 ? 29.120 0.074 -24.294 1.00 74.81 215 GLY A O 1
ATOM 1727 N N . SER A 1 216 ? 27.624 -0.778 -25.730 1.00 84.19 216 SER A N 1
ATOM 1728 C CA . SER A 1 216 ? 27.027 0.498 -26.144 1.00 84.19 216 SER A CA 1
ATOM 1729 C C . SER A 1 216 ? 25.518 0.469 -25.924 1.00 84.19 216 SER A C 1
ATOM 1731 O O . SER A 1 216 ? 24.887 -0.573 -26.103 1.00 84.19 216 SER A O 1
ATOM 1733 N N . PHE A 1 217 ? 24.939 1.602 -25.516 1.00 90.31 217 PHE A N 1
ATOM 1734 C CA . PHE A 1 217 ? 23.493 1.699 -25.362 1.00 90.31 217 PHE A CA 1
ATOM 1735 C C . PHE A 1 217 ? 22.820 1.754 -26.734 1.00 90.31 217 PHE A C 1
ATOM 1737 O O . PHE A 1 217 ? 23.177 2.574 -27.587 1.00 90.31 217 PHE A O 1
ATOM 1744 N N . ARG A 1 218 ? 21.813 0.906 -26.926 1.00 94.12 218 ARG A N 1
ATOM 1745 C CA . ARG A 1 218 ? 21.000 0.848 -28.139 1.00 94.12 218 ARG A CA 1
ATOM 1746 C C . ARG A 1 218 ? 19.524 0.931 -27.790 1.00 94.12 218 ARG A C 1
ATOM 1748 O O . ARG A 1 218 ? 19.110 0.505 -26.714 1.00 94.12 218 ARG A O 1
ATOM 1755 N N . ILE A 1 219 ? 18.751 1.483 -28.713 1.00 94.88 219 ILE A N 1
ATOM 1756 C CA . ILE A 1 219 ? 17.296 1.541 -28.646 1.00 94.88 219 ILE A CA 1
ATOM 1757 C C . ILE A 1 219 ? 16.711 0.902 -29.900 1.00 94.88 219 ILE A C 1
ATOM 1759 O O . ILE A 1 219 ? 17.201 1.135 -31.001 1.00 94.88 219 ILE A O 1
ATOM 1763 N N . SER A 1 220 ? 15.683 0.085 -29.729 1.00 94.31 220 SER A N 1
ATOM 1764 C CA . SER A 1 220 ? 14.862 -0.455 -30.818 1.00 94.31 220 SER A CA 1
ATOM 1765 C C . SER A 1 220 ? 13.400 -0.281 -30.438 1.00 94.31 220 SER A C 1
ATOM 1767 O O . SER A 1 220 ? 13.044 -0.424 -29.268 1.00 94.31 220 SER A O 1
ATOM 1769 N N . SER A 1 221 ? 12.573 0.114 -31.395 1.00 93.88 221 SER A N 1
ATOM 1770 C CA . SER A 1 221 ? 11.167 0.421 -31.161 1.00 93.88 221 SER A CA 1
ATOM 1771 C C . SER A 1 221 ? 10.360 0.078 -32.413 1.00 93.88 221 SER A C 1
ATOM 1773 O O . SER A 1 221 ? 10.822 0.388 -33.514 1.00 93.88 221 SER A O 1
ATOM 1775 N N . PRO A 1 222 ? 9.145 -0.473 -32.266 1.00 93.75 222 PRO A N 1
ATOM 1776 C CA . PRO A 1 222 ? 8.200 -0.628 -33.371 1.00 93.75 222 PRO A CA 1
ATOM 1777 C C . PRO A 1 222 ? 7.456 0.683 -33.674 1.00 93.75 222 PRO A C 1
ATOM 1779 O O . PRO A 1 222 ? 6.725 0.784 -34.653 1.00 93.75 222 PRO A O 1
ATOM 1782 N N . TYR A 1 223 ? 7.598 1.690 -32.809 1.00 93.31 223 TYR A N 1
ATOM 1783 C CA . TYR A 1 223 ? 6.971 3.001 -32.949 1.00 93.31 223 TYR A CA 1
ATOM 1784 C C . TYR A 1 223 ? 8.002 4.025 -33.405 1.00 93.31 223 TYR A C 1
ATOM 1786 O O . TYR A 1 223 ? 9.101 4.085 -32.845 1.00 93.31 223 TYR A O 1
ATOM 1794 N N . GLU A 1 224 ? 7.628 4.860 -34.371 1.00 94.00 224 GLU A N 1
ATOM 1795 C CA . GLU A 1 224 ? 8.417 6.029 -34.743 1.00 94.00 224 GLU A CA 1
ATOM 1796 C C . GLU A 1 224 ? 8.393 7.055 -33.603 1.00 94.00 224 GLU A C 1
ATOM 1798 O O . GLU A 1 224 ? 7.360 7.306 -32.973 1.00 94.00 224 GLU A O 1
ATOM 1803 N N . GLY A 1 225 ? 9.548 7.647 -33.329 1.00 93.62 225 GLY A N 1
ATOM 1804 C CA . GLY A 1 225 ? 9.685 8.688 -32.323 1.00 93.62 225 GLY A CA 1
ATOM 1805 C C . GLY A 1 225 ? 10.779 9.667 -32.690 1.00 93.62 225 GLY A C 1
ATOM 1806 O O . GLY A 1 225 ? 11.438 9.566 -33.722 1.00 93.62 225 GLY A O 1
ATOM 1807 N N . ASN A 1 226 ? 11.009 10.630 -31.817 1.00 94.94 226 ASN A N 1
ATOM 1808 C CA . ASN A 1 226 ? 12.074 11.601 -31.986 1.00 94.94 226 ASN A CA 1
ATOM 1809 C C . ASN A 1 226 ? 12.832 11.776 -30.679 1.00 94.94 226 ASN A C 1
ATOM 1811 O O . ASN A 1 226 ? 12.290 11.602 -29.589 1.00 94.94 226 ASN A O 1
ATOM 1815 N N . TYR A 1 227 ? 14.100 12.148 -30.783 1.00 95.75 227 TYR A N 1
ATOM 1816 C CA . TYR A 1 227 ? 14.890 12.517 -29.625 1.00 95.75 227 TYR A CA 1
ATOM 1817 C C . TYR A 1 227 ? 15.623 13.829 -29.846 1.00 95.75 227 TYR A C 1
ATOM 1819 O O . TYR A 1 227 ? 16.035 14.161 -30.956 1.00 95.75 227 TYR A O 1
ATOM 1827 N N . MET A 1 228 ? 15.770 14.588 -28.766 1.00 96.06 228 MET A N 1
ATOM 1828 C CA . MET A 1 228 ? 16.521 15.834 -28.744 1.00 96.06 228 MET A CA 1
ATOM 1829 C C . MET A 1 228 ? 17.690 15.697 -27.777 1.00 96.06 228 MET A C 1
ATOM 1831 O O . MET A 1 228 ? 17.484 15.481 -26.580 1.00 96.06 228 MET A O 1
ATOM 1835 N N . ILE A 1 229 ? 18.914 15.847 -28.277 1.00 94.50 229 ILE A N 1
ATOM 1836 C CA . ILE A 1 229 ? 20.114 15.850 -27.435 1.00 94.50 229 ILE A CA 1
ATOM 1837 C C . ILE A 1 229 ? 20.094 17.141 -26.620 1.00 94.50 229 ILE A C 1
ATOM 1839 O O . ILE A 1 229 ? 20.189 18.227 -27.182 1.00 94.50 229 ILE A O 1
ATOM 1843 N N . MET A 1 230 ? 19.965 17.058 -25.294 1.00 89.94 230 MET A N 1
ATOM 1844 C CA . MET A 1 230 ? 19.716 18.256 -24.479 1.00 89.94 230 MET A CA 1
ATOM 1845 C C . MET A 1 230 ? 20.868 19.265 -24.514 1.00 89.94 230 MET A C 1
ATOM 1847 O O . MET A 1 230 ? 20.626 20.464 -24.419 1.00 89.94 230 MET A O 1
ATOM 1851 N N . ALA A 1 231 ? 22.108 18.788 -24.662 1.00 92.69 231 ALA A N 1
ATOM 1852 C CA . ALA A 1 231 ? 23.295 19.640 -24.686 1.00 92.69 231 ALA A CA 1
ATOM 1853 C C . ALA A 1 231 ? 23.411 20.481 -25.969 1.00 92.69 231 ALA A C 1
ATOM 1855 O O . ALA A 1 231 ? 23.839 21.628 -25.907 1.00 92.69 231 ALA A O 1
ATOM 1856 N N . THR A 1 232 ? 23.042 19.915 -27.121 1.00 94.25 232 THR A N 1
ATOM 1857 C CA . THR A 1 232 ? 23.182 20.563 -28.438 1.00 94.25 232 THR A CA 1
ATOM 1858 C C . THR A 1 232 ? 21.854 21.052 -29.010 1.00 94.25 232 THR A C 1
ATOM 1860 O O . THR A 1 232 ? 21.850 21.764 -30.006 1.00 94.25 232 THR A O 1
ATOM 1863 N N . GLN A 1 233 ? 20.729 20.651 -28.408 1.00 92.19 233 GLN A N 1
ATOM 1864 C CA . GLN A 1 233 ? 19.360 20.823 -28.910 1.00 92.19 233 GLN A CA 1
ATOM 1865 C C . GLN A 1 233 ? 19.103 20.204 -30.295 1.00 92.19 233 GLN A C 1
ATOM 1867 O O . GLN A 1 233 ? 18.044 20.418 -30.888 1.00 92.19 233 GLN A O 1
ATOM 1872 N N . GLU A 1 234 ? 20.036 19.394 -30.798 1.00 94.38 234 GLU A N 1
ATOM 1873 C CA . GLU A 1 234 ? 19.894 18.691 -32.067 1.00 94.38 234 GLU A CA 1
ATOM 1874 C C . GLU A 1 234 ? 18.770 17.654 -31.961 1.00 94.38 234 GLU A C 1
ATOM 1876 O O . GLU A 1 234 ? 18.728 16.864 -31.012 1.00 94.38 234 GLU A O 1
ATOM 1881 N N . ARG A 1 235 ? 17.859 17.658 -32.939 1.00 95.00 235 ARG A N 1
ATOM 1882 C CA . ARG A 1 235 ? 16.728 16.730 -33.020 1.00 95.00 235 ARG A CA 1
ATOM 1883 C C . ARG A 1 235 ? 16.986 15.676 -34.084 1.00 95.00 235 ARG A C 1
ATOM 1885 O O . ARG A 1 235 ? 17.353 16.008 -35.207 1.00 95.00 235 ARG A O 1
ATOM 1892 N N . LYS A 1 236 ? 16.750 14.420 -33.729 1.00 94.31 236 LYS A N 1
ATOM 1893 C CA . LYS A 1 236 ? 16.875 13.252 -34.602 1.00 94.31 236 LYS A CA 1
ATOM 1894 C C . LYS A 1 236 ? 15.644 12.365 -34.450 1.00 94.31 236 LYS A C 1
ATOM 1896 O O . LYS A 1 236 ? 14.905 12.479 -33.472 1.00 94.31 236 LYS A O 1
ATOM 1901 N N . VAL A 1 237 ? 15.417 11.513 -35.437 1.00 93.25 237 VAL A N 1
ATOM 1902 C CA . VAL A 1 237 ? 14.296 10.566 -35.471 1.00 93.25 237 VAL A CA 1
ATOM 1903 C C . VAL A 1 237 ? 14.794 9.202 -34.996 1.00 93.25 237 VAL A C 1
ATOM 1905 O O . VAL A 1 237 ? 15.955 8.861 -35.222 1.00 93.25 237 VAL A O 1
ATOM 1908 N N . VAL A 1 238 ? 13.931 8.453 -34.316 1.00 92.25 238 VAL A N 1
ATOM 1909 C CA . VAL A 1 238 ? 14.101 7.020 -34.068 1.00 92.25 238 VAL A CA 1
ATOM 1910 C C . VAL A 1 238 ? 13.147 6.286 -34.999 1.00 92.25 238 VAL A C 1
ATOM 1912 O O . VAL A 1 238 ? 11.937 6.513 -34.933 1.00 92.25 238 VAL A O 1
ATOM 1915 N N . THR A 1 239 ? 13.679 5.438 -35.877 1.00 90.94 239 THR A N 1
ATOM 1916 C CA . THR A 1 239 ? 12.854 4.659 -36.810 1.00 90.94 239 THR A CA 1
ATOM 1917 C C . THR A 1 239 ? 12.035 3.605 -36.065 1.00 90.94 239 THR A C 1
ATOM 1919 O O . THR A 1 239 ? 12.534 2.970 -35.136 1.00 90.94 239 THR A O 1
ATOM 1922 N N . GLY A 1 240 ? 10.768 3.455 -36.462 1.00 90.81 240 GLY A N 1
ATOM 1923 C CA . GLY A 1 240 ? 9.810 2.499 -35.896 1.00 90.81 240 GLY A CA 1
ATOM 1924 C C . GLY A 1 240 ? 9.822 1.146 -36.607 1.00 90.81 240 GLY A C 1
ATOM 1925 O O . GLY A 1 240 ? 8.777 0.670 -37.033 1.00 90.81 240 GLY A O 1
ATOM 1926 N N . ASP A 1 241 ? 11.000 0.574 -36.829 1.00 89.81 241 ASP A N 1
ATOM 1927 C CA . ASP A 1 241 ? 11.211 -0.660 -37.598 1.00 89.81 241 ASP A CA 1
ATOM 1928 C C . ASP A 1 241 ? 11.856 -1.781 -36.767 1.00 89.81 241 ASP A C 1
ATOM 1930 O O . ASP A 1 241 ? 12.351 -2.761 -37.322 1.00 89.81 241 ASP A O 1
ATOM 1934 N N . ASP A 1 242 ? 11.881 -1.630 -35.437 1.00 89.81 242 ASP A N 1
ATOM 1935 C CA . ASP A 1 242 ? 12.563 -2.523 -34.491 1.00 89.81 242 ASP A CA 1
ATOM 1936 C C . ASP A 1 242 ? 14.074 -2.695 -34.755 1.00 89.81 242 ASP A C 1
ATOM 1938 O O . ASP A 1 242 ? 14.733 -3.544 -34.149 1.00 89.81 242 ASP A O 1
ATOM 1942 N N . VAL A 1 243 ? 14.676 -1.852 -35.603 1.00 90.50 243 VAL A N 1
ATOM 1943 C CA . VAL A 1 243 ? 16.111 -1.913 -35.885 1.00 90.50 243 VAL A CA 1
ATOM 1944 C C . VAL A 1 243 ? 16.898 -1.237 -34.752 1.00 90.50 243 VAL A C 1
ATOM 1946 O O . VAL A 1 243 ? 16.619 -0.084 -34.401 1.00 90.50 243 VAL A O 1
ATOM 1949 N N . PRO A 1 244 ? 17.921 -1.904 -34.172 1.00 91.69 244 PRO A N 1
ATOM 1950 C CA . PRO A 1 244 ? 18.729 -1.325 -33.102 1.00 91.69 244 PRO A CA 1
ATOM 1951 C C . PRO A 1 244 ? 19.520 -0.088 -33.545 1.00 91.69 244 PRO A C 1
ATOM 1953 O O . PRO A 1 244 ? 20.500 -0.188 -34.290 1.00 91.69 244 PRO A O 1
ATOM 1956 N N . GLN A 1 245 ? 19.179 1.067 -32.986 1.00 93.44 245 GLN A N 1
ATOM 1957 C CA . GLN A 1 245 ? 19.803 2.367 -33.233 1.00 93.44 245 GLN A CA 1
ATOM 1958 C C . GLN A 1 245 ? 20.633 2.830 -32.022 1.00 93.44 245 GLN A C 1
ATOM 1960 O O . GLN A 1 245 ? 20.385 2.379 -30.900 1.00 93.44 245 GLN A O 1
ATOM 1965 N N . PRO A 1 246 ? 21.627 3.722 -32.198 1.00 93.25 246 PRO A N 1
ATOM 1966 C CA . PRO A 1 246 ? 22.384 4.281 -31.079 1.00 93.25 246 PRO A CA 1
ATOM 1967 C C . PRO A 1 246 ? 21.485 5.045 -30.099 1.00 93.25 246 PRO A C 1
ATOM 1969 O O . PRO A 1 246 ? 20.748 5.951 -30.491 1.00 93.25 246 PRO A O 1
ATOM 1972 N N . PHE A 1 247 ? 21.578 4.723 -28.809 1.00 94.25 247 PHE A N 1
ATOM 1973 C CA . PHE A 1 247 ? 20.840 5.423 -27.761 1.00 94.25 247 PHE A CA 1
ATOM 1974 C C . PHE A 1 247 ? 21.731 6.455 -27.067 1.00 94.25 247 PHE A C 1
ATOM 1976 O O . PHE A 1 247 ? 22.797 6.140 -26.538 1.00 94.25 247 PHE A O 1
ATOM 1983 N N . ASN A 1 248 ? 21.282 7.707 -27.066 1.00 93.81 248 ASN A N 1
ATOM 1984 C CA . ASN A 1 248 ? 22.011 8.837 -26.514 1.00 93.81 248 ASN A CA 1
ATOM 1985 C C . ASN A 1 248 ? 21.475 9.163 -25.120 1.00 93.81 248 ASN A C 1
ATOM 1987 O O . ASN A 1 248 ? 20.342 9.616 -24.961 1.00 93.81 248 ASN A O 1
ATOM 1991 N N . LEU A 1 249 ? 22.312 8.993 -24.099 1.00 93.94 249 LEU A N 1
ATOM 1992 C CA . LEU A 1 249 ? 21.984 9.431 -22.742 1.00 93.94 249 LEU A CA 1
ATOM 1993 C C . LEU A 1 249 ? 21.746 10.948 -22.701 1.00 93.94 249 LEU A C 1
ATOM 1995 O O . LEU A 1 249 ? 22.219 11.690 -23.564 1.00 93.94 249 LEU A O 1
ATOM 1999 N N . ARG A 1 250 ? 21.025 11.419 -21.676 1.00 93.94 250 ARG A N 1
ATOM 2000 C CA . ARG A 1 250 ? 20.725 12.851 -21.456 1.00 93.94 250 ARG A CA 1
ATOM 2001 C C . ARG A 1 250 ? 20.059 13.502 -22.677 1.00 93.94 250 ARG A C 1
ATOM 2003 O O . ARG A 1 250 ? 20.242 14.688 -22.943 1.00 93.94 250 ARG A O 1
ATOM 2010 N N . SER A 1 251 ? 19.292 12.708 -23.415 1.00 95.12 251 SER A N 1
ATOM 2011 C CA . SER A 1 251 ? 18.468 13.147 -24.535 1.00 95.12 251 SER A CA 1
ATOM 2012 C C . SER A 1 251 ? 16.999 12.957 -24.179 1.00 95.12 251 SER A C 1
ATOM 2014 O O . SER A 1 251 ? 16.645 11.993 -23.498 1.00 95.12 251 SER A O 1
ATOM 2016 N N . LEU A 1 252 ? 16.156 13.893 -24.609 1.00 94.75 252 LEU A N 1
ATOM 2017 C CA . LEU A 1 252 ? 14.710 13.804 -24.442 1.00 94.75 252 LEU A CA 1
ATOM 2018 C C . LEU A 1 252 ? 14.134 12.970 -25.577 1.00 94.75 252 LEU A C 1
ATOM 2020 O O . LEU A 1 252 ? 14.068 13.462 -26.700 1.00 94.75 252 LEU A O 1
ATOM 2024 N N . TYR A 1 253 ? 13.724 11.744 -25.279 1.00 95.44 253 TYR A N 1
ATOM 2025 C CA . TYR A 1 253 ? 13.004 10.870 -26.198 1.00 95.44 253 TYR A CA 1
ATOM 2026 C C . TYR A 1 253 ? 11.507 11.136 -26.091 1.00 95.44 253 TYR A C 1
ATOM 2028 O O . TYR A 1 253 ? 10.980 11.247 -24.987 1.00 95.44 253 TYR A O 1
ATOM 2036 N N . THR A 1 254 ? 10.835 11.254 -27.231 1.00 94.06 254 THR A N 1
ATOM 2037 C CA . THR A 1 254 ? 9.394 11.491 -27.332 1.00 94.06 254 THR A CA 1
ATOM 2038 C C . THR A 1 254 ? 8.779 10.469 -28.282 1.00 94.06 254 THR A C 1
ATOM 2040 O O . THR A 1 254 ? 9.189 10.358 -29.436 1.00 94.06 254 THR A O 1
ATOM 2043 N N . TYR A 1 255 ? 7.797 9.728 -27.778 1.00 92.69 255 TYR A N 1
ATOM 2044 C CA . TYR A 1 255 ? 7.002 8.747 -28.511 1.00 92.69 255 TYR A CA 1
ATOM 2045 C C . TYR A 1 255 ? 5.528 9.022 -28.201 1.00 92.69 255 TYR A C 1
ATOM 2047 O O . TYR A 1 255 ? 5.047 8.710 -27.112 1.00 92.69 255 TYR A O 1
ATOM 2055 N N . GLY A 1 256 ? 4.808 9.678 -29.114 1.00 88.31 256 GLY A N 1
ATOM 2056 C CA . GLY A 1 256 ? 3.437 10.131 -28.848 1.00 88.31 256 GLY A CA 1
ATOM 2057 C C . GLY A 1 256 ? 3.344 10.958 -27.557 1.00 88.31 256 GLY A C 1
ATOM 2058 O O . GLY A 1 256 ? 3.918 12.041 -27.472 1.00 88.31 256 GLY A O 1
ATOM 2059 N N . ASN A 1 257 ? 2.651 10.425 -26.543 1.00 87.12 257 ASN A N 1
ATOM 2060 C CA . ASN A 1 257 ? 2.485 11.069 -25.232 1.00 87.12 257 ASN A CA 1
ATOM 2061 C C . ASN A 1 257 ? 3.596 10.741 -24.218 1.00 87.12 257 ASN A C 1
ATOM 2063 O O . ASN A 1 257 ? 3.664 11.396 -23.178 1.00 87.12 257 ASN A O 1
ATOM 2067 N N . LEU A 1 258 ? 4.445 9.743 -24.489 1.00 92.50 258 LEU A N 1
ATOM 2068 C CA . LEU A 1 258 ? 5.556 9.385 -23.609 1.00 92.50 258 LEU A CA 1
ATOM 2069 C C . LEU A 1 258 ? 6.763 10.255 -23.918 1.00 92.50 258 LEU A C 1
ATOM 2071 O O . LEU A 1 258 ? 7.353 10.161 -24.994 1.00 92.50 258 LEU A O 1
ATOM 2075 N N . ALA A 1 259 ? 7.168 11.052 -22.937 1.00 93.06 259 ALA A N 1
ATOM 2076 C CA . ALA A 1 259 ? 8.412 11.801 -22.979 1.00 93.06 259 ALA A CA 1
ATOM 2077 C C . ALA A 1 259 ? 9.313 11.358 -21.827 1.00 93.06 259 ALA A C 1
ATOM 2079 O O . ALA A 1 259 ? 8.916 11.433 -20.660 1.00 93.06 259 ALA A O 1
ATOM 2080 N N . PHE A 1 260 ? 10.527 10.907 -22.149 1.00 94.94 260 PHE A N 1
ATOM 2081 C CA . PHE A 1 260 ? 11.457 10.391 -21.152 1.00 94.94 260 PHE A CA 1
ATOM 2082 C C . PHE A 1 260 ? 12.916 10.768 -21.406 1.00 94.94 260 PHE A C 1
ATOM 2084 O O . PHE A 1 260 ? 13.328 11.113 -22.513 1.00 94.94 260 PHE A O 1
ATOM 2091 N N . VAL A 1 261 ? 13.713 10.682 -20.344 1.00 95.38 261 VAL A N 1
ATOM 2092 C CA . VAL A 1 261 ? 15.153 10.943 -20.341 1.00 95.38 261 VAL A CA 1
ATOM 2093 C C . VAL A 1 261 ? 15.845 9.878 -19.508 1.00 95.38 261 VAL A C 1
ATOM 2095 O O . VAL A 1 261 ? 15.407 9.576 -18.402 1.00 95.38 261 VAL A O 1
ATOM 2098 N N . VAL A 1 262 ? 16.971 9.367 -19.995 1.00 95.06 262 VAL A N 1
ATOM 2099 C CA . VAL A 1 262 ? 17.889 8.548 -19.193 1.00 95.06 262 VAL A CA 1
ATOM 2100 C C . VAL A 1 262 ? 19.099 9.422 -18.838 1.00 95.06 262 VAL A C 1
ATOM 2102 O O . VAL A 1 262 ? 19.911 9.716 -19.721 1.00 95.06 262 VAL A O 1
ATOM 2105 N N . PRO A 1 263 ? 19.199 9.940 -17.598 1.00 92.69 263 PRO A N 1
ATOM 2106 C CA . PRO A 1 263 ? 20.193 10.951 -17.237 1.00 92.69 263 PRO A CA 1
ATOM 2107 C C . PRO A 1 263 ? 21.604 10.383 -17.051 1.00 92.69 263 PRO A C 1
ATOM 2109 O O . PRO A 1 263 ? 22.581 11.103 -17.259 1.00 92.69 263 PRO A O 1
ATOM 2112 N N . GLU A 1 264 ? 21.718 9.113 -16.668 1.00 92.31 264 GLU A N 1
ATOM 2113 C CA . GLU A 1 264 ? 22.986 8.434 -16.414 1.00 92.31 264 GLU A CA 1
ATOM 2114 C C . GLU A 1 264 ? 22.951 6.980 -16.914 1.00 92.31 264 GLU A C 1
ATOM 2116 O O . GLU A 1 264 ? 21.863 6.436 -17.116 1.00 92.31 264 GLU A O 1
ATOM 2121 N N . PRO A 1 265 ? 24.116 6.345 -17.153 1.00 91.44 265 PRO A N 1
ATOM 2122 C CA . PRO A 1 265 ? 24.176 4.921 -17.464 1.00 91.44 265 PRO A CA 1
ATOM 2123 C C . PRO A 1 265 ? 23.520 4.080 -16.366 1.00 91.44 265 PRO A C 1
ATOM 2125 O O . PRO A 1 265 ? 23.487 4.487 -15.206 1.00 91.44 265 PRO A O 1
ATOM 2128 N N . ALA A 1 266 ? 23.056 2.882 -16.721 1.00 91.50 266 ALA A N 1
ATOM 2129 C CA . ALA A 1 266 ? 22.522 1.935 -15.750 1.00 91.50 266 ALA A CA 1
ATOM 2130 C C . ALA A 1 266 ? 23.539 1.668 -14.628 1.00 91.50 266 ALA A C 1
ATOM 2132 O O . ALA A 1 266 ? 24.717 1.413 -14.891 1.00 91.50 266 ALA A O 1
ATOM 2133 N N . VAL A 1 267 ? 23.076 1.733 -13.381 1.00 91.69 267 VAL A N 1
ATOM 2134 C CA . VAL A 1 267 ? 23.923 1.585 -12.193 1.00 91.69 267 VAL A CA 1
ATOM 2135 C C . VAL A 1 267 ? 23.528 0.321 -11.446 1.00 91.69 267 VAL A C 1
ATOM 2137 O O . VAL A 1 267 ? 22.342 0.023 -11.305 1.00 91.69 267 VAL A O 1
ATOM 2140 N N . ASN A 1 268 ? 24.518 -0.413 -10.938 1.00 92.25 268 ASN A N 1
ATOM 2141 C CA . ASN A 1 268 ? 24.265 -1.567 -10.083 1.00 92.25 268 ASN A CA 1
ATOM 2142 C C . ASN A 1 268 ? 23.693 -1.111 -8.740 1.00 92.25 268 ASN A C 1
ATOM 2144 O O . ASN A 1 268 ? 24.247 -0.240 -8.058 1.00 92.25 268 ASN A O 1
ATOM 2148 N N . GLY A 1 269 ? 22.569 -1.703 -8.355 1.00 91.50 269 GLY A N 1
ATOM 2149 C CA . GLY A 1 269 ? 21.895 -1.337 -7.126 1.00 91.50 269 GLY A CA 1
ATOM 2150 C C . GLY A 1 269 ? 20.647 -2.151 -6.854 1.00 91.50 269 GLY A C 1
ATOM 2151 O O . GLY A 1 269 ? 20.423 -3.218 -7.422 1.00 91.50 269 GLY A O 1
ATOM 2152 N N . SER A 1 270 ? 19.835 -1.616 -5.954 1.00 88.25 270 SER A N 1
ATOM 2153 C CA . SER A 1 270 ? 18.521 -2.142 -5.606 1.00 88.25 270 SER A CA 1
ATOM 2154 C C . SER A 1 270 ? 17.533 -0.990 -5.505 1.00 88.25 270 SER A C 1
ATOM 2156 O O . SER A 1 270 ? 17.853 0.036 -4.896 1.00 88.25 270 SER A O 1
ATOM 2158 N N . VAL A 1 271 ? 16.331 -1.177 -6.049 1.00 87.38 271 VAL A N 1
ATOM 2159 C CA . VAL A 1 271 ? 15.217 -0.257 -5.810 1.00 87.38 271 VAL A CA 1
ATOM 2160 C C . VAL A 1 271 ? 14.770 -0.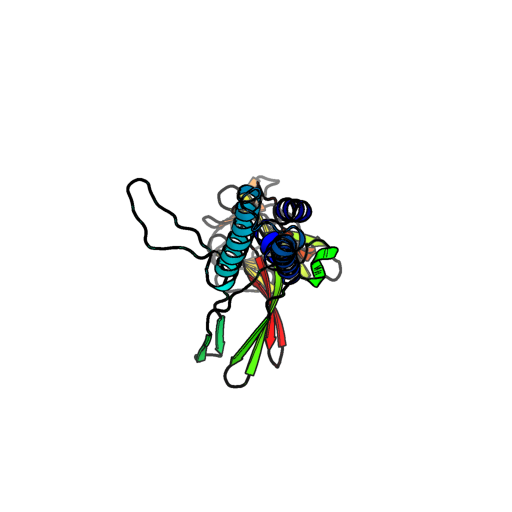422 -4.360 1.00 87.38 271 VAL A C 1
ATOM 2162 O O . VAL A 1 271 ? 14.468 -1.532 -3.917 1.00 87.38 271 VAL A O 1
ATOM 2165 N N . GLN A 1 272 ? 14.765 0.674 -3.609 1.00 87.88 272 GLN A N 1
ATOM 2166 C CA . GLN A 1 272 ? 14.200 0.726 -2.268 1.00 87.88 272 GLN A CA 1
ATOM 2167 C C . GLN A 1 272 ? 12.918 1.541 -2.290 1.00 87.88 272 GLN A C 1
ATOM 2169 O O . GLN A 1 272 ? 12.870 2.618 -2.881 1.00 87.88 272 GLN A O 1
ATOM 2174 N N . TYR A 1 273 ? 11.903 1.026 -1.606 1.00 89.44 273 TYR A N 1
ATOM 2175 C CA . TYR A 1 273 ? 10.645 1.725 -1.406 1.00 89.44 273 TYR A CA 1
ATOM 2176 C C . TYR A 1 273 ? 10.642 2.420 -0.049 1.00 89.44 273 TYR A C 1
ATOM 2178 O O . TYR A 1 273 ? 11.240 1.930 0.916 1.00 89.44 273 TYR A O 1
ATOM 2186 N N . PHE A 1 274 ? 9.959 3.552 0.036 1.00 89.56 274 PHE A N 1
ATOM 2187 C CA . PHE A 1 274 ? 9.712 4.271 1.280 1.00 89.56 274 PHE A CA 1
ATOM 2188 C C . PHE A 1 274 ? 8.337 4.942 1.243 1.00 89.56 274 PHE A C 1
ATOM 2190 O O . PHE A 1 274 ? 7.694 5.026 0.199 1.00 89.56 274 PHE A O 1
ATOM 2197 N N . GLU A 1 275 ? 7.853 5.363 2.408 1.00 89.31 275 GLU A N 1
ATOM 2198 C CA . GLU A 1 275 ? 6.554 6.027 2.526 1.00 89.31 275 GLU A CA 1
ATOM 2199 C C . GLU A 1 275 ? 6.672 7.502 2.142 1.00 89.31 275 GLU A C 1
ATOM 2201 O O . GLU A 1 275 ? 7.532 8.218 2.661 1.00 89.31 275 GLU A O 1
ATOM 2206 N N . GLY A 1 276 ? 5.800 7.956 1.246 1.00 87.88 276 GLY A N 1
ATOM 2207 C CA . GLY A 1 276 ? 5.731 9.347 0.824 1.00 87.88 276 GLY A CA 1
ATOM 2208 C C . GLY A 1 276 ? 5.152 10.268 1.899 1.00 87.88 276 GLY A C 1
ATOM 2209 O O . GLY A 1 276 ? 4.339 9.869 2.745 1.00 87.88 276 GLY A O 1
ATOM 2210 N N . ASP A 1 277 ? 5.551 11.541 1.831 1.00 87.62 277 ASP A N 1
ATOM 2211 C CA . ASP A 1 277 ? 5.014 12.612 2.676 1.00 87.62 277 ASP A CA 1
ATOM 2212 C C . ASP A 1 277 ? 3.479 12.716 2.592 1.00 87.62 277 ASP A C 1
ATOM 2214 O O . ASP A 1 277 ? 2.881 12.640 1.517 1.00 87.62 277 ASP A O 1
ATOM 2218 N N . LYS A 1 278 ? 2.842 12.923 3.750 1.00 84.94 278 LYS A N 1
ATOM 2219 C CA . LYS A 1 278 ? 1.379 12.894 3.903 1.00 84.94 278 LYS A CA 1
ATOM 2220 C C . LYS A 1 278 ? 0.663 14.024 3.164 1.00 84.94 278 LYS A C 1
ATOM 2222 O O . LYS A 1 278 ? -0.522 13.884 2.885 1.00 84.94 278 LYS A O 1
ATOM 2227 N N . ARG A 1 279 ? 1.341 15.142 2.885 1.00 84.94 279 ARG A N 1
ATOM 2228 C CA . ARG A 1 279 ? 0.756 16.321 2.234 1.00 84.94 279 ARG A CA 1
ATOM 2229 C C . ARG A 1 279 ? 1.054 16.338 0.745 1.00 84.94 279 ARG A C 1
ATOM 2231 O O . ARG A 1 279 ? 0.155 16.607 -0.043 1.00 84.94 279 ARG A O 1
ATOM 2238 N N . THR A 1 280 ? 2.299 16.078 0.350 1.00 85.50 280 THR A N 1
ATOM 2239 C CA . THR A 1 280 ? 2.691 16.186 -1.065 1.00 85.50 280 THR A CA 1
ATOM 2240 C C . THR A 1 280 ? 2.324 14.952 -1.883 1.00 85.50 280 THR A C 1
ATOM 2242 O O . THR A 1 280 ? 2.060 15.095 -3.073 1.00 85.50 280 THR A O 1
ATOM 2245 N N . HIS A 1 281 ? 2.261 13.773 -1.255 1.00 86.06 281 HIS A N 1
ATOM 2246 C CA . HIS A 1 281 ? 2.001 12.485 -1.913 1.00 86.06 281 HIS A CA 1
ATOM 2247 C C . HIS A 1 281 ? 0.658 11.879 -1.484 1.00 86.06 281 HIS A C 1
ATOM 2249 O O . HIS A 1 281 ? 0.486 10.668 -1.499 1.00 86.06 281 HIS A O 1
ATOM 2255 N N . GLN A 1 282 ? -0.308 12.701 -1.053 1.00 83.44 282 GLN A N 1
ATOM 2256 C CA . GLN A 1 282 ? -1.586 12.218 -0.508 1.00 83.44 282 GLN A CA 1
ATOM 2257 C C . GLN A 1 282 ? -2.368 11.314 -1.479 1.00 83.44 282 GLN A C 1
ATOM 2259 O O . GLN A 1 282 ? -3.093 10.434 -1.027 1.00 83.44 282 GLN A O 1
ATOM 2264 N N . ASN A 1 283 ? -2.213 11.538 -2.786 1.00 85.00 283 ASN A N 1
ATOM 2265 C CA . ASN A 1 283 ? -2.935 10.822 -3.841 1.00 85.00 283 ASN A CA 1
ATOM 2266 C C . ASN A 1 283 ? -2.078 9.757 -4.540 1.00 85.00 283 ASN A C 1
ATOM 2268 O O . ASN A 1 283 ? -2.506 9.208 -5.555 1.00 85.00 283 ASN A O 1
ATOM 2272 N N . ASP A 1 284 ? -0.866 9.510 -4.047 1.00 86.88 284 ASP A N 1
ATOM 2273 C CA . ASP A 1 284 ? 0.010 8.498 -4.622 1.00 86.88 284 ASP A CA 1
ATOM 2274 C C . ASP A 1 284 ? -0.454 7.112 -4.170 1.00 86.88 284 ASP A C 1
ATOM 2276 O O . ASP A 1 284 ? -0.967 6.945 -3.061 1.00 86.88 284 ASP A O 1
ATOM 2280 N N . LEU A 1 285 ? -0.276 6.119 -5.041 1.00 88.19 285 LEU A N 1
ATOM 2281 C CA . LEU A 1 285 ? -0.692 4.748 -4.768 1.00 88.19 285 LEU A CA 1
ATOM 2282 C C . LEU A 1 285 ? 0.102 4.155 -3.600 1.00 88.19 285 LEU A C 1
ATOM 2284 O O . LEU A 1 285 ? 1.291 4.429 -3.411 1.00 88.19 285 LEU A O 1
ATOM 2288 N N . ASP A 1 286 ? -0.567 3.318 -2.820 1.00 91.88 286 ASP A N 1
ATOM 2289 C CA . ASP A 1 286 ? 0.089 2.499 -1.811 1.00 91.88 286 ASP A CA 1
ATOM 2290 C C . ASP A 1 286 ? 0.787 1.311 -2.483 1.00 91.88 286 ASP A C 1
ATOM 2292 O O . ASP A 1 286 ? 0.448 0.928 -3.594 1.00 91.88 286 ASP A O 1
ATOM 2296 N N . LEU A 1 287 ? 1.760 0.699 -1.812 1.00 92.62 287 LEU A N 1
ATOM 2297 C CA . LEU A 1 287 ? 2.475 -0.465 -2.329 1.00 92.62 287 LEU A CA 1
ATOM 2298 C C . LEU A 1 287 ? 2.489 -1.582 -1.299 1.00 92.62 287 LEU A C 1
ATOM 2300 O O . LEU A 1 287 ? 2.887 -1.397 -0.144 1.00 92.62 287 LEU A O 1
ATOM 2304 N N . VAL A 1 288 ? 2.098 -2.774 -1.737 1.00 93.12 288 VAL A N 1
ATOM 2305 C CA . VAL A 1 288 ? 2.116 -3.990 -0.932 1.00 93.12 288 VAL A CA 1
ATOM 2306 C C . VAL A 1 288 ? 3.175 -4.935 -1.475 1.00 93.12 288 VAL A C 1
ATOM 2308 O O . VAL A 1 288 ? 3.174 -5.290 -2.652 1.00 93.12 288 VAL A O 1
ATOM 2311 N N . LYS A 1 289 ? 4.066 -5.387 -0.593 1.00 93.31 289 LYS A N 1
ATOM 2312 C CA . LYS A 1 289 ? 5.050 -6.425 -0.890 1.00 93.31 289 LYS A CA 1
ATOM 2313 C C . LYS A 1 289 ? 4.570 -7.751 -0.319 1.00 93.31 289 LYS A C 1
ATOM 2315 O O . LYS A 1 289 ? 4.384 -7.874 0.894 1.00 93.31 289 LYS A O 1
ATOM 2320 N N . VAL A 1 290 ? 4.395 -8.740 -1.183 1.00 93.56 290 VAL A N 1
ATOM 2321 C CA . VAL A 1 290 ? 3.813 -10.042 -0.859 1.00 93.56 290 VAL A CA 1
ATOM 2322 C C . VAL A 1 290 ? 4.790 -11.151 -1.225 1.00 93.56 290 VAL A C 1
ATOM 2324 O O . VAL A 1 290 ? 5.324 -11.185 -2.325 1.00 93.56 290 VAL A O 1
ATOM 2327 N N . GLU A 1 291 ? 5.010 -12.070 -0.297 1.00 95.38 291 GLU A N 1
ATOM 2328 C CA . GLU A 1 291 ? 5.730 -13.321 -0.515 1.00 95.38 291 GLU A CA 1
ATOM 2329 C C . GLU A 1 291 ? 4.711 -14.412 -0.843 1.00 95.38 291 GLU A C 1
ATOM 2331 O O . GLU A 1 291 ? 3.775 -14.658 -0.073 1.00 95.38 291 GLU A O 1
ATOM 2336 N N . VAL A 1 292 ? 4.891 -15.046 -1.997 1.00 94.12 292 VAL A N 1
ATOM 2337 C CA . VAL A 1 292 ? 4.103 -16.185 -2.457 1.00 94.12 292 VAL A CA 1
ATOM 2338 C C . VAL A 1 292 ? 4.995 -17.415 -2.395 1.00 94.12 292 VAL A C 1
ATOM 2340 O O . VAL A 1 292 ? 6.035 -17.491 -3.043 1.00 94.12 292 VAL A O 1
ATOM 2343 N N . THR A 1 293 ? 4.596 -18.382 -1.581 1.00 95.50 293 THR A N 1
ATOM 2344 C CA . THR A 1 293 ? 5.294 -19.657 -1.420 1.00 95.50 293 THR A CA 1
ATOM 2345 C C . THR A 1 293 ? 4.461 -20.766 -2.040 1.00 95.50 293 THR A C 1
ATOM 2347 O O . THR A 1 293 ? 3.301 -20.960 -1.682 1.00 95.50 293 THR A O 1
ATOM 2350 N N . THR A 1 294 ? 5.075 -21.505 -2.951 1.00 92.88 294 THR A N 1
ATOM 2351 C CA . THR A 1 294 ? 4.561 -22.741 -3.550 1.00 92.88 294 THR A CA 1
ATOM 2352 C C . THR A 1 294 ? 5.439 -23.912 -3.090 1.00 92.88 294 THR A C 1
ATOM 2354 O O . THR A 1 294 ? 6.510 -23.675 -2.524 1.00 92.88 294 THR A O 1
ATOM 2357 N N . PRO A 1 295 ? 5.065 -25.179 -3.347 1.00 89.56 295 PRO A N 1
ATOM 2358 C CA . PRO A 1 295 ? 5.902 -26.320 -2.970 1.00 89.56 295 PRO A CA 1
ATOM 2359 C C . PRO A 1 295 ? 7.306 -26.304 -3.598 1.00 89.56 295 PRO A C 1
ATOM 2361 O O . PRO A 1 295 ? 8.234 -26.869 -3.029 1.00 89.56 295 PRO A O 1
ATOM 2364 N N . ASN A 1 296 ? 7.467 -25.641 -4.750 1.00 91.19 296 ASN A N 1
ATOM 2365 C CA . ASN A 1 296 ? 8.697 -25.678 -5.545 1.00 91.19 296 ASN A CA 1
ATOM 2366 C C . ASN A 1 296 ? 9.493 -24.367 -5.518 1.00 91.19 296 ASN A C 1
ATOM 2368 O O . ASN A 1 296 ? 10.671 -24.364 -5.870 1.00 91.19 296 ASN A O 1
ATOM 2372 N N . ALA A 1 297 ? 8.863 -23.249 -5.153 1.00 91.94 297 ALA A N 1
ATOM 2373 C CA . ALA A 1 297 ? 9.474 -21.928 -5.244 1.00 91.94 297 ALA A CA 1
ATOM 2374 C C . ALA A 1 297 ? 8.867 -20.938 -4.248 1.00 91.94 297 ALA A C 1
ATOM 2376 O O . ALA A 1 297 ? 7.676 -20.995 -3.930 1.00 91.94 297 ALA A O 1
ATOM 2377 N N . VAL A 1 298 ? 9.694 -19.987 -3.823 1.00 93.75 298 VAL A N 1
ATOM 2378 C CA . VAL A 1 298 ? 9.283 -18.788 -3.094 1.00 93.75 298 VAL A CA 1
ATOM 2379 C C . VAL A 1 298 ? 9.595 -17.599 -3.983 1.00 93.75 298 VAL A C 1
ATOM 2381 O O . VAL A 1 298 ? 10.731 -17.461 -4.435 1.00 93.75 298 VAL A O 1
ATOM 2384 N N . ASP A 1 299 ? 8.602 -16.754 -4.218 1.00 91.00 299 ASP A N 1
ATOM 2385 C CA . ASP A 1 299 ? 8.772 -15.509 -4.956 1.00 91.00 299 ASP A CA 1
ATOM 2386 C C . ASP A 1 299 ? 8.205 -14.332 -4.160 1.00 91.00 299 ASP A C 1
ATOM 2388 O O . ASP A 1 299 ? 7.324 -14.489 -3.311 1.00 91.00 299 ASP A O 1
ATOM 2392 N N . THR A 1 300 ? 8.740 -13.141 -4.400 1.00 89.75 300 THR A N 1
ATOM 2393 C CA . THR A 1 300 ? 8.268 -11.909 -3.776 1.00 89.75 300 THR A CA 1
ATOM 2394 C C . THR A 1 300 ? 7.807 -10.934 -4.837 1.00 89.75 300 THR A C 1
ATOM 2396 O O . THR A 1 300 ? 8.607 -10.398 -5.599 1.00 89.75 300 THR A O 1
ATOM 2399 N N . VAL A 1 301 ? 6.512 -10.644 -4.818 1.00 87.38 301 VAL A N 1
ATOM 2400 C CA . VAL A 1 301 ? 5.858 -9.766 -5.779 1.00 87.38 301 VAL A CA 1
ATOM 2401 C C . VAL A 1 301 ? 5.445 -8.472 -5.093 1.00 87.38 301 VAL A C 1
ATOM 2403 O O . VAL A 1 301 ? 5.150 -8.425 -3.895 1.00 87.38 301 VAL A O 1
ATOM 2406 N N . VAL A 1 302 ? 5.471 -7.392 -5.860 1.00 86.25 302 VAL A N 1
ATOM 2407 C CA . VAL A 1 302 ? 5.114 -6.054 -5.413 1.00 86.25 302 VAL A CA 1
ATOM 2408 C C . VAL A 1 302 ? 3.947 -5.563 -6.257 1.00 86.25 302 VAL A C 1
ATOM 2410 O O . VAL A 1 302 ? 3.997 -5.666 -7.480 1.00 86.25 302 VAL A O 1
ATOM 2413 N N . PHE A 1 303 ? 2.917 -5.029 -5.604 1.00 82.56 303 PHE A N 1
ATOM 2414 C CA . PHE A 1 303 ? 1.720 -4.495 -6.253 1.00 82.56 303 PHE A CA 1
ATOM 2415 C C . PHE A 1 303 ? 1.446 -3.079 -5.743 1.00 82.56 303 PHE A C 1
ATOM 2417 O O . PHE A 1 303 ? 1.658 -2.816 -4.556 1.00 82.56 303 PHE A O 1
ATOM 2424 N N . SER A 1 304 ? 0.988 -2.199 -6.636 1.00 73.94 304 SER A N 1
ATOM 2425 C CA . SER A 1 304 ? 0.609 -0.803 -6.374 1.00 73.94 304 SER A CA 1
ATOM 2426 C C . SER A 1 304 ? -0.808 -0.520 -6.844 1.00 73.94 304 SER A C 1
ATOM 2428 O O . SER A 1 304 ? -1.097 -0.991 -7.969 1.00 73.94 304 SER A O 1
#

pLDDT: mean 90.92, std 3.71, range [73.62, 96.38]

Secondary structure (DSSP, 8-state):
-HHHHHHHHHH-HHHHIIIIITSHHHHHHHHHHHHHHHHHHHHTTTTSGGGHHHHHHHHHHHHHHHHHHHHHHT---EE----TT------EES-EEE--EEEETTEEEE-PPEEE----S-S-GGGGGG----EEEEEETTEEEEEEEEEEETTEEEEEEEEEEEEEEEEEEEEETTEEEEEEEETTEEEEETTEEEEESS--TTSEEEE-TTSS-EEE-SS-EEEEETTT--EEEE-SSS--EE--TTEEEEETTEEEE--S--EEEEEEEEEPPTTTSTTSPPEEEEEEE-SS-EEEEEE-

Sequence (304 aa):
MAMATFVENDYGTPVAKALIYNCWWFELVMLILVLNFVGNIKRYQLTQRKKWPLLVFHLAFIIIFIGGYITRYVSFEGSMHIREGEASSDVISDATFFKVQIAKGEDVLAYDDVRAILLSNRIPSYLKAFKKTFVSEYDYKGERVKLKVVDFYARAQDTLVRNASGTAILHMVVLENGKRVNKYIPTGNVQLMQNMLVSFNKPTPGAINIDNTTGSFRISSPYEGNYMIMATQERKVVTGDDVPQPFNLRSLYTYGNLAFVVPEPAVNGSVQYFEGDKRTHQNDLDLVKVEVTTPNAVDTVVFS

Radius of gyration: 27.84 Å; chains: 1; bounding box: 59×51×86 Å